Protein AF-A0A5C3L093-F1 (afdb_monomer_lite)

Organism: Coprinopsis marcescibilis (NCBI:txid230819)

Sequence (350 aa):
MNTVPSAPIAATSGSSALAQHNTIVQQRMTLGADARIPPFKFISFKPHSRVMASNPANDWRYEYGLVLAKTFYSNYVITIFTAGIQCFMAFYTVITYFESSQERRQGRGGYILVGCLIFLVYTLGACVDVTQPFDMLLQASNGLDYLRIRGTSRDWREFFSFTCLTILFILGDGLLVQFSFEYQPVPVLSNPSWSLDVASRLTDTYLFVYDWHLAKSLPAKRLSVYTTAVRVLVESALPLAIAGIIQIAVTLSSRSMVNFSGDRNAMMATIGATSLLYYALLIIIFRITMGRSLAATSKSADAGAFSRSLAFNHGPQGEDSLMSNDVEVAQARPRSEADSTTEKLPTTMT

pLDDT: mean 70.53, std 16.1, range [38.75, 96.12]

Radius of gyration: 37.09 Å; chains: 1; bounding box: 62×75×145 Å

Foldseek 3Di:
DDDDDDDDDDDDDPPPVVVVVVVV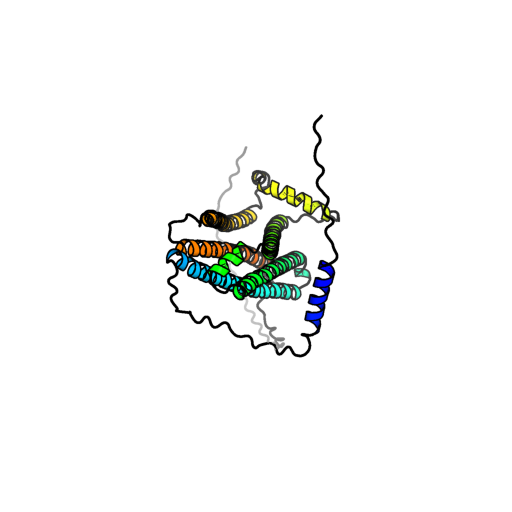VVVVVVVPPDCPPPPPPPPPPPPPPPPPVPDPVCPVQQVVLVVVLVLLLVVLVVLQVVLVVLVVVLVVVVVVLVVDDPVVNPPVVVVSVLSVVLSVLSVVLSVLSNVVSVVLVVQDPTSNSSVVCVVPDPDVSVVSSVVSVVVSVVSVVVVVVVVVPVPDPDPDDDDDPVPVVVVVVVVVVVVVVVPPVVVVVDDPPPCPVVVVVVVVLCVLVVQLVVLVVQLVVLVVVVVPVVPDPDDVVVSVVSNSVSVVSNVVSVVVSVCVVVVVVVVVVVPPDPPPPVPPDPPPPPPPPDPDDDDDDDDDDDDDDDDDDDDDDDDDDDDDDD

Secondary structure (DSSP, 8-state):
--PPPPPP-----TTSHHHHHHHHHHHHHTTSS----------------------HHHHHHHHHHHHHHHHHHHHHHHHHHHHHHHHHHHHHHHHHHHHS-HHHHTTTHHHHHHHHHHHHHHHHHHHHHHHHHHHHHHH-SSHHHHHHHHHH---HHHHHHHHHHHHHHHHHHHHHHHHHHTTS---------TTTHHHHHHHHHHHHTT-GGGGGTS-GGG-HHHHHHHHHHHHHHHHHHHHHHHHHHHHHHHTTGGG--S-HHHHHHHHHHHHHHHHHHHHHHHHHHHHHHHHHTTSSS-TTTS-S------------------------------------------

Structure (mmCIF, N/CA/C/O backbone):
data_AF-A0A5C3L093-F1
#
_entry.id   AF-A0A5C3L093-F1
#
loop_
_atom_site.group_PDB
_atom_site.id
_atom_site.type_symbol
_atom_site.label_atom_id
_atom_site.label_alt_id
_atom_site.label_comp_id
_atom_site.label_asym_id
_atom_site.label_entity_id
_atom_site.label_seq_id
_atom_site.pdbx_PDB_ins_code
_atom_site.Cartn_x
_atom_site.Cartn_y
_atom_site.Cartn_z
_atom_site.occupancy
_atom_site.B_iso_or_equiv
_atom_site.auth_seq_id
_atom_site.auth_comp_id
_atom_site.auth_asym_id
_atom_site.auth_atom_id
_atom_site.pdbx_PDB_model_num
ATOM 1 N N . MET A 1 1 ? -11.441 41.895 -57.868 1.00 45.94 1 MET A N 1
ATOM 2 C CA . MET A 1 1 ? -11.784 40.642 -58.570 1.00 45.94 1 MET A CA 1
ATOM 3 C C . MET A 1 1 ? -10.607 39.700 -58.424 1.00 45.94 1 MET A C 1
ATOM 5 O O . MET A 1 1 ? -9.605 39.943 -59.068 1.00 45.94 1 MET A O 1
ATOM 9 N N . ASN A 1 2 ? -10.696 38.711 -57.533 1.00 38.75 2 ASN A N 1
ATOM 10 C CA . ASN A 1 2 ? -9.755 37.593 -57.449 1.00 38.75 2 ASN A CA 1
ATOM 11 C C . ASN A 1 2 ? -10.568 36.359 -57.052 1.00 38.75 2 ASN A C 1
ATOM 13 O O . ASN A 1 2 ? -11.213 36.340 -56.005 1.00 38.75 2 ASN A O 1
ATOM 17 N N . THR A 1 3 ? -10.608 35.392 -57.958 1.00 53.78 3 THR A N 1
ATOM 18 C CA . THR A 1 3 ? -11.345 34.134 -57.878 1.00 53.78 3 THR A CA 1
ATOM 19 C C . THR A 1 3 ? -10.570 33.128 -57.030 1.00 53.78 3 THR A C 1
ATOM 21 O O . THR A 1 3 ? -9.417 32.813 -57.312 1.00 53.78 3 THR A O 1
ATOM 24 N N . VAL A 1 4 ? -11.212 32.630 -55.973 1.00 56.81 4 VAL A N 1
ATOM 25 C CA . VAL A 1 4 ? -10.704 31.556 -55.107 1.00 56.81 4 VAL A CA 1
ATOM 26 C C . VAL A 1 4 ? -11.058 30.206 -55.747 1.00 56.81 4 VAL A C 1
ATOM 28 O O . VAL A 1 4 ? -12.229 30.009 -56.079 1.00 56.81 4 VAL A O 1
ATOM 31 N N . PRO A 1 5 ? -10.109 29.271 -55.935 1.00 60.66 5 PRO A N 1
ATOM 32 C CA . PRO A 1 5 ? -10.412 27.962 -56.499 1.00 60.66 5 PRO A CA 1
ATOM 33 C C . PRO A 1 5 ? -11.000 27.031 -55.431 1.00 60.66 5 PRO A C 1
ATOM 35 O O . PRO A 1 5 ? -10.439 26.848 -54.351 1.00 60.66 5 PRO A O 1
ATOM 38 N N . SER A 1 6 ? -12.148 26.439 -55.750 1.00 57.09 6 SER A N 1
ATOM 39 C CA . SER A 1 6 ? -12.847 25.442 -54.941 1.00 57.09 6 SER A CA 1
ATOM 40 C C . SER A 1 6 ? -12.162 24.076 -55.072 1.00 57.09 6 SER A C 1
ATOM 42 O O . SER A 1 6 ? -12.021 23.555 -56.177 1.00 57.09 6 SER A O 1
ATOM 44 N N . ALA A 1 7 ? -11.737 23.493 -53.950 1.00 56.34 7 ALA A N 1
ATOM 45 C CA . ALA A 1 7 ? -11.178 22.143 -53.896 1.00 56.34 7 ALA A CA 1
ATOM 46 C C . ALA A 1 7 ? -12.292 21.070 -53.861 1.00 56.34 7 ALA A C 1
ATOM 48 O O . ALA A 1 7 ? -13.354 21.316 -53.283 1.00 56.34 7 ALA A O 1
ATOM 49 N N . PRO A 1 8 ? -12.071 19.880 -54.451 1.00 59.12 8 PRO A N 1
ATOM 50 C CA . PRO A 1 8 ? -13.080 18.830 -54.532 1.00 59.12 8 PRO A CA 1
ATOM 51 C C . PRO A 1 8 ? -13.217 18.062 -53.210 1.00 59.12 8 PRO A C 1
ATOM 53 O O . PRO A 1 8 ? -12.236 17.618 -52.613 1.00 59.12 8 PRO A O 1
ATOM 56 N N . ILE A 1 9 ? -14.465 17.873 -52.778 1.00 51.38 9 ILE A N 1
ATOM 57 C CA . ILE A 1 9 ? -14.845 17.051 -51.626 1.00 51.38 9 ILE A CA 1
ATOM 58 C C . ILE A 1 9 ? -14.766 15.579 -52.047 1.00 51.38 9 ILE A C 1
ATOM 60 O O . ILE A 1 9 ? -15.589 15.098 -52.825 1.00 51.38 9 ILE A O 1
ATOM 64 N N . ALA A 1 10 ? -13.760 14.865 -51.545 1.00 47.94 10 ALA A N 1
ATOM 65 C CA . ALA A 1 10 ? -13.628 13.425 -51.718 1.00 47.94 10 ALA A CA 1
ATOM 66 C C . ALA A 1 10 ? -14.589 12.694 -50.764 1.00 47.94 10 ALA A C 1
ATOM 68 O O . ALA A 1 10 ? -14.421 12.729 -49.546 1.00 47.94 10 ALA A O 1
ATOM 69 N N . ALA A 1 11 ? -15.598 12.027 -51.327 1.00 48.97 11 ALA A N 1
ATOM 70 C CA . ALA A 1 11 ? -16.475 11.114 -50.605 1.00 48.97 11 ALA A CA 1
ATOM 71 C C . ALA A 1 11 ? -15.708 9.827 -50.258 1.00 48.97 11 ALA A C 1
ATOM 73 O O . ALA A 1 11 ? -15.438 8.993 -51.122 1.00 48.97 11 ALA A O 1
ATOM 74 N N . THR A 1 12 ? -15.328 9.668 -48.992 1.00 50.31 12 THR A N 1
ATOM 75 C CA . THR A 1 12 ? -14.693 8.455 -48.475 1.00 50.31 12 THR A CA 1
ATOM 76 C C . THR A 1 12 ? -15.738 7.375 -48.191 1.00 50.31 12 THR A C 1
ATOM 78 O O . THR A 1 12 ? -16.664 7.534 -47.398 1.00 50.31 12 THR A O 1
ATOM 81 N N . SER A 1 13 ? -15.571 6.247 -48.875 1.00 48.53 13 SER A N 1
ATOM 82 C CA . SER A 1 13 ? -16.374 5.029 -48.802 1.00 48.53 13 SER A CA 1
ATOM 83 C C . SER A 1 13 ? -16.296 4.355 -47.423 1.00 48.53 13 SER A C 1
ATOM 85 O O . SER A 1 13 ? -15.295 3.722 -47.088 1.00 48.53 13 SER A O 1
ATOM 87 N N . GLY A 1 14 ? -17.375 4.421 -46.642 1.00 49.34 14 GLY A N 1
ATOM 88 C CA . GLY A 1 14 ? -17.503 3.794 -45.317 1.00 49.34 14 GLY A CA 1
ATOM 89 C C . GLY A 1 14 ? -17.853 2.296 -45.305 1.00 49.34 14 GLY A C 1
ATOM 90 O O . GLY A 1 14 ? -18.363 1.811 -44.302 1.00 49.34 14 GLY A O 1
ATOM 91 N N . SER A 1 15 ? -17.621 1.547 -46.390 1.00 50.53 15 SER A N 1
ATOM 92 C CA . SER A 1 15 ? -18.133 0.168 -46.528 1.00 50.53 15 SER A CA 1
ATOM 93 C C . SER A 1 15 ? -17.107 -0.954 -46.283 1.00 50.53 15 SER A C 1
ATOM 95 O O . SER A 1 15 ? -17.497 -2.12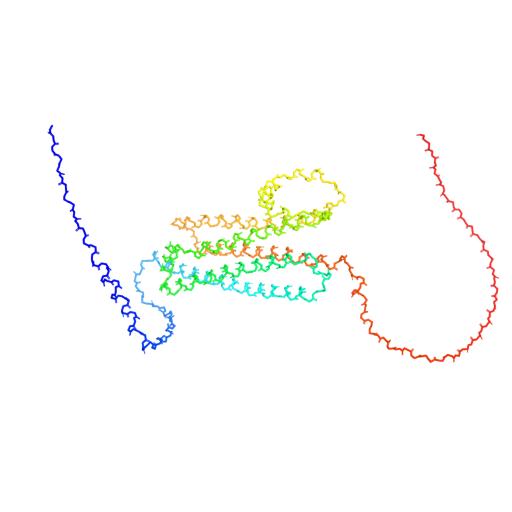0 -46.287 1.00 50.53 15 SER A O 1
ATOM 97 N N . SER A 1 16 ? -15.819 -0.661 -46.052 1.00 53.38 16 SER A N 1
ATOM 98 C CA . SER A 1 16 ? -14.791 -1.713 -45.876 1.00 53.38 16 SER A CA 1
ATOM 99 C C . SER A 1 16 ? -14.512 -2.101 -44.417 1.00 53.38 16 SER A C 1
ATOM 101 O O . SER A 1 16 ? -14.085 -3.225 -44.159 1.00 53.38 16 SER A O 1
ATOM 103 N N . ALA A 1 17 ? -14.810 -1.231 -43.446 1.00 53.44 17 ALA A N 1
ATOM 104 C CA . ALA A 1 17 ? -14.526 -1.500 -42.032 1.00 53.44 17 ALA A CA 1
ATOM 105 C C . ALA A 1 17 ? -15.454 -2.572 -41.424 1.00 53.44 17 ALA A C 1
ATOM 107 O O . ALA A 1 17 ? -15.035 -3.352 -40.570 1.00 53.44 17 ALA A O 1
ATOM 108 N N . LEU A 1 18 ? -16.701 -2.665 -41.902 1.00 53.72 18 LEU A N 1
ATOM 109 C CA . LEU A 1 18 ? -17.684 -3.623 -41.384 1.00 53.72 18 LEU A CA 1
ATOM 110 C C . LEU A 1 18 ? -17.451 -5.053 -41.906 1.00 53.72 18 LEU A C 1
ATOM 112 O O . LEU A 1 18 ? -17.702 -6.022 -41.192 1.00 53.72 18 LEU A O 1
ATOM 116 N N . ALA A 1 19 ? -16.889 -5.192 -43.112 1.00 55.25 19 ALA A N 1
ATOM 117 C CA . ALA A 1 19 ? -16.493 -6.491 -43.654 1.00 55.25 19 ALA A CA 1
ATOM 118 C C . ALA A 1 19 ? -15.269 -7.067 -42.921 1.00 55.25 19 ALA A C 1
ATOM 120 O O . ALA A 1 19 ? -15.202 -8.270 -42.687 1.00 55.25 19 ALA A O 1
ATOM 121 N N . GLN A 1 20 ? -14.332 -6.216 -42.492 1.00 55.31 20 GLN A N 1
ATOM 122 C CA . GLN A 1 20 ? -13.121 -6.664 -41.801 1.00 55.31 20 GLN A CA 1
ATOM 123 C C . GLN A 1 20 ? -13.390 -7.110 -40.352 1.00 55.31 20 GLN A C 1
ATOM 125 O O . GLN A 1 20 ? -12.703 -7.995 -39.841 1.00 55.31 20 GLN A O 1
ATOM 130 N N . HIS A 1 21 ? -14.417 -6.555 -39.698 1.00 54.09 21 HIS A N 1
ATOM 131 C CA . HIS A 1 21 ? -14.771 -6.934 -38.329 1.00 54.09 21 HIS A CA 1
ATOM 132 C C . HIS A 1 21 ? -15.457 -8.311 -38.249 1.00 54.09 21 HIS A C 1
ATOM 134 O O . HIS A 1 21 ? -15.170 -9.088 -37.338 1.00 54.09 21 HIS A O 1
ATOM 140 N N . ASN A 1 22 ? -16.277 -8.673 -39.245 1.00 55.34 22 ASN A N 1
ATOM 141 C CA . ASN A 1 22 ? -16.953 -9.977 -39.274 1.00 55.34 22 ASN A CA 1
ATOM 142 C C . ASN A 1 22 ? -15.999 -11.156 -39.533 1.00 55.34 22 ASN A C 1
ATOM 144 O O . ASN A 1 22 ? -16.217 -12.245 -38.999 1.00 55.34 22 ASN A O 1
ATOM 148 N N . THR A 1 23 ? -14.898 -10.947 -40.260 1.00 60.41 23 THR A N 1
ATOM 149 C CA . THR A 1 23 ? -13.893 -12.000 -40.487 1.00 60.41 23 THR A CA 1
ATOM 150 C C . THR A 1 23 ? -13.142 -12.360 -39.201 1.00 60.41 23 THR A C 1
ATOM 152 O O . THR A 1 23 ? -12.873 -13.534 -38.952 1.00 60.41 23 THR A O 1
ATOM 155 N N . ILE A 1 24 ? -12.869 -11.379 -38.331 1.00 57.06 24 ILE A N 1
ATOM 156 C CA . ILE A 1 24 ? -12.158 -11.597 -37.057 1.00 57.06 24 ILE A CA 1
ATOM 157 C C . ILE A 1 24 ? -13.036 -12.363 -36.052 1.00 57.06 24 ILE A C 1
ATOM 159 O O . ILE A 1 24 ? -12.530 -13.187 -35.288 1.00 57.06 24 ILE A O 1
ATOM 163 N N . VAL A 1 25 ? -14.356 -12.152 -36.077 1.00 59.25 25 VAL A N 1
ATOM 164 C CA . VAL A 1 25 ? -15.293 -12.872 -35.199 1.00 59.25 25 VAL A CA 1
ATOM 165 C C . VAL A 1 25 ? -15.481 -14.326 -35.649 1.00 59.25 25 VAL A C 1
ATOM 167 O O . VAL A 1 25 ? -15.483 -15.218 -34.800 1.00 59.25 25 VAL A O 1
ATOM 170 N N . GLN A 1 26 ? -15.536 -14.605 -36.958 1.00 57.12 26 GLN A N 1
ATOM 171 C CA . GLN A 1 26 ? -15.607 -15.992 -37.441 1.00 57.12 26 GLN A CA 1
ATOM 172 C C . GLN A 1 26 ? -14.317 -16.787 -37.203 1.00 57.12 26 GLN A C 1
ATOM 174 O O . GLN A 1 26 ? -14.392 -17.964 -36.852 1.00 57.12 26 GLN A O 1
ATOM 179 N N . GLN A 1 27 ? -13.143 -16.154 -37.293 1.00 54.91 27 GLN A N 1
ATOM 180 C CA . GLN A 1 27 ? -11.871 -16.826 -37.003 1.00 54.91 27 GLN A CA 1
ATOM 181 C C . GLN A 1 27 ? -11.731 -17.229 -35.524 1.00 54.91 27 GLN A C 1
ATOM 183 O O . GLN A 1 27 ? -10.996 -18.160 -35.205 1.00 54.91 27 GLN A O 1
ATOM 188 N N . ARG A 1 28 ? -12.462 -16.569 -34.612 1.00 54.47 28 ARG A N 1
ATOM 189 C CA . ARG A 1 28 ? -12.472 -16.907 -33.180 1.00 54.47 28 ARG A CA 1
ATOM 190 C C . ARG A 1 28 ? -13.383 -18.085 -32.827 1.00 54.47 28 ARG A C 1
ATOM 192 O O . ARG A 1 28 ? -13.144 -18.717 -31.804 1.00 54.47 28 ARG A O 1
ATOM 199 N N . MET A 1 29 ? -14.393 -18.399 -33.643 1.00 54.09 29 MET A N 1
ATOM 200 C CA . MET A 1 29 ? -15.344 -19.485 -33.351 1.00 54.09 29 MET A CA 1
ATOM 201 C C . MET A 1 29 ? -14.883 -20.857 -33.862 1.00 54.09 29 MET A C 1
ATOM 203 O O . MET A 1 29 ? -15.269 -21.875 -33.295 1.00 54.09 29 MET A O 1
ATOM 207 N N . THR A 1 30 ? -14.011 -20.917 -34.870 1.00 53.81 30 THR A N 1
ATOM 208 C CA . THR A 1 30 ? -13.475 -22.187 -35.399 1.00 53.81 30 THR A CA 1
ATOM 209 C C . THR A 1 30 ? -12.251 -22.721 -34.643 1.00 53.81 30 THR A C 1
ATOM 211 O O . THR A 1 30 ? -11.861 -23.865 -34.847 1.00 53.81 30 THR A O 1
ATOM 214 N N . LEU A 1 31 ? -11.684 -21.950 -33.708 1.00 52.94 31 LEU A N 1
ATOM 215 C CA . LEU A 1 31 ? -10.559 -22.358 -32.847 1.00 52.94 31 LEU A CA 1
ATOM 216 C C . LEU A 1 31 ? -10.987 -23.090 -31.552 1.00 52.94 31 LEU A C 1
ATOM 218 O O . LEU A 1 31 ? -10.150 -23.360 -30.693 1.00 52.94 31 LEU A O 1
ATOM 222 N N . GLY A 1 32 ? -12.276 -23.415 -31.397 1.00 50.66 32 GLY A N 1
ATOM 223 C CA . GLY A 1 32 ? -12.852 -23.930 -30.147 1.00 50.66 32 GLY A CA 1
ATOM 224 C C . GLY A 1 32 ? -12.841 -25.450 -29.935 1.00 50.66 32 GLY A C 1
ATOM 225 O O . GLY A 1 32 ? -13.240 -25.883 -28.860 1.00 50.66 32 GLY A O 1
ATOM 226 N N . ALA A 1 33 ? -12.417 -26.269 -30.905 1.00 53.53 33 ALA A N 1
ATOM 227 C CA . ALA A 1 33 ? -12.598 -27.728 -30.814 1.00 53.53 33 ALA A CA 1
ATOM 228 C C . ALA A 1 33 ? -11.316 -28.550 -30.585 1.00 53.53 33 ALA A C 1
ATOM 230 O O . ALA A 1 33 ? -11.422 -29.724 -30.249 1.00 53.53 33 ALA A O 1
ATOM 231 N N . ASP A 1 34 ? -10.120 -27.962 -30.715 1.00 54.78 34 ASP A N 1
ATOM 232 C CA . ASP A 1 34 ? -8.856 -28.724 -30.661 1.00 54.78 34 ASP A CA 1
ATOM 233 C C . ASP A 1 34 ? -7.730 -27.985 -29.909 1.00 54.78 34 ASP A C 1
ATOM 235 O O . ASP A 1 34 ? -6.535 -28.143 -30.169 1.00 54.78 34 ASP A O 1
ATOM 239 N N . ALA A 1 35 ? -8.107 -27.137 -28.948 1.00 52.31 35 ALA A N 1
ATOM 240 C CA . ALA A 1 35 ? -7.162 -26.408 -28.112 1.00 52.31 35 ALA A CA 1
ATOM 241 C C . ALA A 1 35 ? -6.574 -27.330 -27.030 1.00 52.31 35 ALA A C 1
ATOM 243 O O . ALA A 1 35 ? -6.881 -27.216 -25.842 1.00 52.31 35 ALA A O 1
ATOM 244 N N . ARG A 1 36 ? -5.669 -28.234 -27.431 1.00 56.53 36 ARG A N 1
ATOM 245 C CA . ARG A 1 36 ? -4.634 -28.719 -26.512 1.00 56.53 36 ARG A CA 1
ATOM 246 C C . ARG A 1 36 ? -3.881 -27.486 -26.040 1.00 56.53 36 ARG A C 1
ATOM 248 O O . ARG A 1 36 ? -3.128 -26.898 -26.812 1.00 56.53 36 ARG A O 1
ATOM 255 N N . ILE A 1 37 ? -4.133 -27.080 -24.798 1.00 58.22 37 ILE A N 1
ATOM 256 C CA . ILE A 1 37 ? -3.404 -26.009 -24.122 1.00 58.22 37 ILE A CA 1
ATOM 257 C C . ILE A 1 37 ? -1.915 -26.310 -24.340 1.00 58.22 37 ILE A C 1
ATOM 259 O O . ILE A 1 37 ? -1.450 -27.354 -23.866 1.00 58.22 37 ILE A O 1
ATOM 263 N N . PRO A 1 38 ? -1.175 -25.496 -25.119 1.00 58.91 38 PRO A N 1
ATOM 264 C CA . PRO A 1 38 ? 0.236 -25.756 -25.324 1.00 58.91 38 PRO A CA 1
ATOM 265 C C . PRO A 1 38 ? 0.890 -25.763 -23.939 1.00 58.91 38 PRO A C 1
ATOM 267 O O . PRO A 1 38 ? 0.582 -24.885 -23.126 1.00 58.91 38 PRO A O 1
ATOM 270 N N . PRO A 1 39 ? 1.731 -26.764 -23.626 1.00 62.81 39 PRO A N 1
ATOM 271 C CA . PRO A 1 39 ? 2.344 -26.862 -22.312 1.00 62.81 39 PRO A CA 1
ATOM 272 C C . PRO A 1 39 ? 3.030 -25.536 -22.001 1.00 62.81 39 PRO A C 1
ATOM 274 O O . PRO A 1 39 ? 3.758 -25.011 -22.848 1.00 62.81 39 PRO A O 1
ATOM 277 N N . PHE A 1 40 ? 2.754 -24.996 -20.810 1.00 48.03 40 PHE A N 1
ATOM 278 C CA . PHE A 1 40 ? 3.368 -23.781 -20.282 1.00 48.03 40 PHE A CA 1
ATOM 279 C C . PHE A 1 40 ? 4.887 -23.935 -20.397 1.00 48.03 40 PHE A C 1
ATOM 281 O O . PHE A 1 40 ? 5.537 -24.608 -19.595 1.00 48.03 40 PHE A O 1
ATOM 288 N N . LYS A 1 41 ? 5.458 -23.384 -21.468 1.00 57.66 41 LYS A N 1
ATOM 289 C CA . LYS A 1 41 ? 6.884 -23.475 -21.740 1.00 57.66 41 LYS A CA 1
ATOM 290 C C . LYS A 1 41 ? 7.518 -22.456 -20.809 1.00 57.66 41 LYS A C 1
ATOM 292 O O . LYS A 1 41 ? 7.527 -21.269 -21.122 1.00 57.66 41 LYS A O 1
ATOM 297 N N . PHE A 1 42 ? 7.965 -22.910 -19.636 1.00 52.34 42 PHE A N 1
ATOM 298 C CA . PHE A 1 42 ? 8.755 -22.083 -18.730 1.00 52.34 42 PHE A CA 1
ATOM 299 C C . PHE A 1 42 ? 9.860 -21.433 -19.559 1.00 52.34 42 PHE A C 1
ATOM 301 O O . PHE A 1 42 ? 10.674 -22.130 -20.173 1.00 52.34 42 PHE A O 1
ATOM 308 N N . ILE A 1 43 ? 9.829 -20.102 -19.636 1.00 54.97 43 ILE A N 1
ATOM 309 C CA . ILE A 1 43 ? 10.836 -19.314 -20.332 1.00 54.97 43 ILE A CA 1
ATOM 310 C C . ILE A 1 43 ? 12.120 -19.505 -19.531 1.00 54.97 43 ILE A C 1
ATOM 312 O O . ILE A 1 43 ? 12.384 -18.823 -18.544 1.00 54.97 43 ILE A O 1
ATOM 316 N N . SER A 1 44 ? 12.891 -20.521 -19.910 1.00 56.06 44 SER A N 1
ATOM 317 C CA . SER A 1 44 ? 14.242 -20.700 -19.420 1.00 56.06 44 SER A CA 1
ATOM 318 C C . SER A 1 44 ? 15.025 -19.503 -19.939 1.00 56.06 44 SER A C 1
ATOM 320 O O . SER A 1 44 ? 15.298 -19.410 -21.138 1.00 56.06 44 SER A O 1
ATOM 322 N N . PHE A 1 45 ? 15.336 -18.566 -19.041 1.00 53.91 45 PHE A N 1
ATOM 323 C CA . PHE A 1 45 ? 16.302 -17.500 -19.278 1.00 53.91 45 PHE A CA 1
ATOM 324 C C . PHE A 1 45 ? 17.669 -18.154 -19.471 1.00 53.91 45 PHE A C 1
ATOM 326 O O . PHE A 1 45 ? 18.497 -18.208 -18.567 1.00 53.91 45 PHE A O 1
ATOM 333 N N . LYS A 1 46 ? 17.890 -18.727 -20.654 1.00 55.66 46 LYS A N 1
ATOM 334 C CA . LYS A 1 46 ? 19.206 -19.169 -21.077 1.00 55.66 46 LYS A CA 1
ATOM 335 C C . LYS A 1 46 ? 19.946 -17.881 -21.423 1.00 55.66 46 LYS A C 1
ATOM 337 O O . LYS A 1 46 ? 19.548 -17.243 -22.400 1.00 55.66 46 LYS A O 1
ATOM 342 N N . PRO A 1 47 ? 20.952 -17.453 -20.640 1.00 52.69 47 PRO A N 1
ATOM 343 C CA . PRO A 1 47 ? 21.713 -16.261 -20.972 1.00 52.69 47 PRO A CA 1
ATOM 344 C C . PRO A 1 47 ? 22.315 -16.501 -22.353 1.00 52.69 47 PRO A C 1
ATOM 346 O O . PRO A 1 47 ? 23.163 -17.375 -22.538 1.00 52.69 47 PRO A O 1
ATOM 349 N N . HIS A 1 48 ? 21.784 -15.807 -23.358 1.00 52.28 48 HIS A N 1
ATOM 350 C CA . HIS A 1 48 ? 22.310 -15.848 -24.709 1.00 52.28 48 HIS A CA 1
ATOM 351 C C . HIS A 1 48 ? 23.617 -15.061 -24.676 1.00 52.28 48 HIS A C 1
ATOM 353 O O . HIS A 1 48 ? 23.669 -13.882 -24.995 1.00 52.28 48 HIS A O 1
ATOM 359 N N . SER A 1 49 ? 24.692 -15.737 -24.273 1.00 57.22 49 SER A N 1
ATOM 360 C CA . SER A 1 49 ? 26.074 -15.250 -24.265 1.00 57.22 49 SER A CA 1
ATOM 361 C C . SER A 1 49 ? 26.645 -15.054 -25.673 1.00 57.22 49 SER A C 1
ATOM 363 O O . SER A 1 49 ? 27.858 -14.989 -25.865 1.00 57.22 49 SER A O 1
ATOM 365 N N . ARG A 1 50 ? 25.782 -14.934 -26.689 1.00 58.28 50 ARG A N 1
ATOM 366 C CA . ARG A 1 50 ? 26.188 -14.488 -28.012 1.00 58.28 50 ARG A CA 1
ATOM 367 C C . ARG A 1 50 ? 26.310 -12.977 -27.931 1.00 58.28 50 ARG A C 1
ATOM 369 O O . ARG A 1 50 ? 25.350 -12.255 -28.176 1.00 58.28 50 ARG A O 1
ATOM 376 N N . VAL A 1 51 ? 27.501 -12.561 -27.512 1.00 52.22 51 VAL A N 1
ATOM 377 C CA . VAL A 1 51 ? 28.025 -11.198 -27.515 1.00 52.22 51 VAL A CA 1
ATOM 378 C C . VAL A 1 51 ? 27.827 -10.619 -28.917 1.00 52.22 51 VAL A C 1
ATOM 380 O O . VAL A 1 51 ? 28.692 -10.691 -29.784 1.00 52.22 51 VAL A O 1
ATOM 383 N N . MET A 1 52 ? 26.633 -10.091 -29.178 1.00 54.28 52 MET A N 1
ATOM 384 C CA . MET A 1 52 ? 26.489 -9.001 -30.123 1.00 54.28 52 MET A CA 1
ATOM 385 C C . MET A 1 52 ? 27.337 -7.886 -29.529 1.00 54.28 52 MET A C 1
ATOM 387 O O . MET A 1 52 ? 27.223 -7.623 -28.335 1.00 54.28 52 MET A O 1
ATOM 391 N N . ALA A 1 53 ? 28.218 -7.287 -30.325 1.00 59.88 53 ALA A N 1
ATOM 392 C CA . ALA A 1 53 ? 28.983 -6.106 -29.948 1.00 59.88 53 ALA A CA 1
ATOM 393 C C . ALA A 1 53 ? 28.010 -4.933 -29.720 1.00 59.88 53 ALA A C 1
ATOM 395 O O . ALA A 1 53 ? 27.873 -4.028 -30.539 1.00 59.88 53 ALA A O 1
ATOM 396 N N . SER A 1 54 ? 27.233 -5.010 -28.644 1.00 63.12 54 SER A N 1
ATOM 397 C CA . SER A 1 54 ? 26.301 -3.995 -28.216 1.00 63.12 54 SER A CA 1
ATOM 398 C C . SER A 1 54 ? 27.120 -2.863 -27.640 1.00 63.12 54 SER A C 1
ATOM 400 O O . SER A 1 54 ? 27.997 -3.077 -26.805 1.00 63.12 54 SER A O 1
ATOM 402 N N . ASN A 1 55 ? 26.830 -1.656 -28.114 1.00 78.00 55 ASN A N 1
ATOM 403 C CA . ASN A 1 55 ? 27.411 -0.426 -27.610 1.00 78.00 55 ASN A CA 1
ATOM 404 C C . ASN A 1 55 ? 27.437 -0.461 -26.062 1.00 78.00 55 ASN A C 1
ATOM 406 O O . ASN A 1 55 ? 26.358 -0.581 -25.470 1.00 78.00 55 ASN A O 1
ATOM 410 N N . PRO A 1 56 ? 28.612 -0.366 -25.405 1.00 76.44 56 PRO A N 1
ATOM 411 C CA . PRO A 1 56 ? 28.731 -0.467 -23.945 1.00 76.44 56 PRO A CA 1
ATOM 412 C C . PRO A 1 56 ? 27.856 0.563 -23.215 1.00 76.44 56 PRO A C 1
ATOM 414 O O . PRO A 1 56 ? 27.429 0.346 -22.084 1.00 76.44 56 PRO A O 1
ATOM 417 N N . ALA A 1 57 ? 27.486 1.653 -23.894 1.00 76.62 57 ALA A N 1
ATOM 418 C CA . ALA A 1 57 ? 26.547 2.643 -23.386 1.00 76.62 57 ALA A CA 1
ATOM 419 C C . ALA A 1 57 ? 25.105 2.127 -23.179 1.00 76.62 57 ALA A C 1
ATOM 421 O O . ALA A 1 57 ? 24.324 2.822 -22.534 1.00 76.62 57 ALA A O 1
ATOM 422 N N . ASN A 1 58 ? 24.722 0.960 -23.709 1.00 78.19 58 ASN A N 1
ATOM 423 C CA . ASN A 1 58 ? 23.375 0.393 -23.555 1.00 78.19 58 ASN A CA 1
ATOM 424 C C . ASN A 1 58 ? 23.310 -0.793 -22.585 1.00 78.19 58 ASN A C 1
ATOM 426 O O . ASN A 1 58 ? 22.211 -1.133 -22.151 1.00 78.19 58 ASN A O 1
ATOM 430 N N . ASP A 1 59 ? 24.445 -1.394 -22.229 1.00 82.00 59 ASP A N 1
ATOM 431 C CA . ASP A 1 59 ? 24.493 -2.628 -21.435 1.00 82.00 59 ASP A CA 1
ATOM 432 C C . ASP A 1 59 ? 23.879 -2.432 -20.035 1.00 82.00 59 ASP A C 1
ATOM 434 O O . ASP A 1 59 ? 22.971 -3.152 -19.616 1.00 82.00 59 ASP A O 1
ATOM 438 N N . TRP A 1 60 ? 24.218 -1.313 -19.383 1.00 83.00 60 TRP A N 1
ATOM 439 C CA . TRP A 1 60 ? 23.680 -0.954 -18.065 1.00 83.00 60 TRP A CA 1
ATOM 440 C C . TRP A 1 60 ? 22.150 -0.812 -18.033 1.00 83.00 60 TRP A C 1
ATOM 442 O O . TRP A 1 60 ? 21.545 -0.990 -16.978 1.00 83.00 60 TRP A O 1
ATOM 452 N N . ARG A 1 61 ? 21.492 -0.482 -19.157 1.00 84.44 61 ARG A N 1
ATOM 453 C CA . ARG A 1 61 ? 20.025 -0.328 -19.196 1.00 84.44 61 ARG A CA 1
ATOM 454 C C . ARG A 1 61 ? 19.317 -1.668 -19.045 1.00 84.44 61 ARG A C 1
ATOM 456 O O . ARG A 1 61 ? 18.255 -1.723 -18.424 1.00 84.44 61 ARG A O 1
ATOM 463 N N . TYR A 1 62 ? 19.899 -2.731 -19.599 1.00 87.44 62 TYR A N 1
ATOM 464 C CA . TYR A 1 62 ? 19.344 -4.076 -19.502 1.00 87.44 62 TYR A CA 1
ATOM 465 C C . TYR A 1 62 ? 19.425 -4.595 -18.071 1.00 87.44 62 TYR A C 1
ATOM 467 O O . TYR A 1 62 ? 18.411 -5.031 -17.522 1.00 87.44 62 TYR A O 1
ATOM 475 N N . GLU A 1 63 ? 20.600 -4.482 -17.447 1.00 85.25 63 GLU A N 1
ATOM 476 C CA . GLU A 1 63 ? 20.788 -4.873 -16.049 1.00 85.25 63 GLU A CA 1
ATOM 477 C C . GLU A 1 63 ? 19.898 -4.049 -15.115 1.00 85.25 63 GLU A C 1
ATOM 479 O O . GLU A 1 63 ? 19.205 -4.608 -14.264 1.00 85.25 63 GLU A O 1
ATOM 484 N N . TYR A 1 64 ? 19.833 -2.732 -15.334 1.00 83.12 64 TYR A N 1
ATOM 485 C CA . TYR A 1 64 ? 19.000 -1.824 -14.550 1.00 83.12 64 TYR A CA 1
ATOM 486 C C . TYR A 1 64 ? 17.516 -2.204 -14.599 1.00 83.12 64 TYR A C 1
ATOM 488 O O . TYR A 1 64 ? 16.872 -2.320 -13.556 1.00 83.12 64 TYR A O 1
ATOM 496 N N . GLY A 1 65 ? 16.966 -2.441 -15.795 1.00 88.06 65 GLY A N 1
ATOM 497 C CA . GLY A 1 65 ? 15.567 -2.842 -15.945 1.00 88.06 65 GLY A CA 1
ATOM 498 C C . GLY A 1 65 ? 15.255 -4.169 -15.254 1.00 88.06 65 GLY A C 1
ATOM 499 O O . GLY A 1 65 ? 14.196 -4.315 -14.645 1.00 88.06 65 GLY A O 1
ATOM 500 N N . LEU A 1 66 ? 16.203 -5.111 -15.273 1.00 88.12 66 LEU A N 1
ATOM 501 C CA . LEU A 1 66 ? 16.054 -6.403 -14.609 1.00 88.12 66 LEU A CA 1
ATOM 502 C C . LEU A 1 66 ? 16.108 -6.289 -13.078 1.00 88.12 66 LEU A C 1
ATOM 504 O O . LEU A 1 66 ? 15.281 -6.891 -12.393 1.00 88.12 66 LEU A O 1
ATOM 508 N N . VAL A 1 67 ? 17.059 -5.523 -12.531 1.00 85.12 67 VAL A N 1
ATOM 509 C CA . VAL A 1 67 ?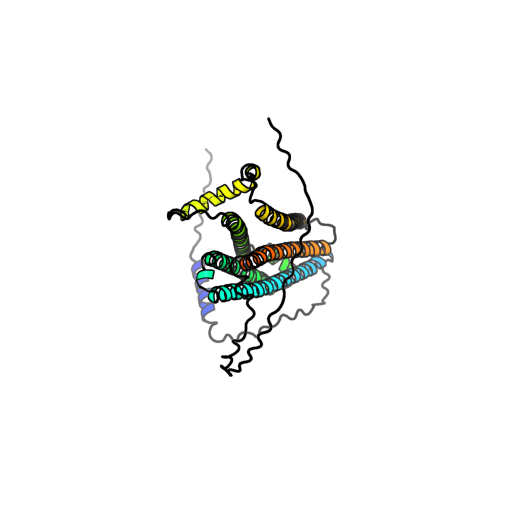 17.134 -5.243 -11.085 1.00 85.12 67 VAL A CA 1
ATOM 510 C C . VAL A 1 67 ? 15.851 -4.562 -10.626 1.00 85.12 67 VAL A C 1
ATOM 512 O O . VAL A 1 67 ? 15.270 -4.953 -9.617 1.00 85.12 67 VAL A O 1
ATOM 515 N N . LEU A 1 68 ? 15.361 -3.602 -11.410 1.00 86.44 68 LEU A N 1
ATOM 516 C CA . LEU A 1 68 ? 14.115 -2.914 -11.122 1.00 86.44 68 LEU A CA 1
ATOM 517 C C . LEU A 1 68 ? 12.931 -3.879 -11.061 1.00 86.44 68 LEU A C 1
ATOM 519 O O . LEU A 1 68 ? 12.184 -3.865 -10.086 1.00 86.44 68 LEU A O 1
ATOM 523 N N . ALA A 1 69 ? 12.780 -4.739 -12.068 1.00 89.00 69 ALA A N 1
ATOM 524 C CA . ALA A 1 69 ? 11.715 -5.734 -12.108 1.00 89.00 69 ALA A CA 1
ATOM 525 C C . ALA A 1 69 ? 11.744 -6.661 -10.880 1.00 89.00 69 ALA A C 1
ATOM 527 O O . ALA A 1 69 ? 10.711 -6.881 -10.248 1.00 89.00 69 ALA A O 1
ATOM 528 N N . LYS A 1 70 ? 12.935 -7.130 -10.479 1.00 87.19 70 LYS A N 1
ATOM 529 C CA . LYS A 1 70 ? 13.121 -7.954 -9.273 1.00 87.19 70 LYS A CA 1
ATOM 530 C C . LYS A 1 70 ? 12.718 -7.216 -7.997 1.00 87.19 70 LYS A C 1
ATOM 532 O O . LYS A 1 70 ? 12.013 -7.785 -7.172 1.00 87.19 70 LYS A O 1
ATOM 537 N N . THR A 1 71 ? 13.135 -5.960 -7.837 1.00 83.12 71 THR A N 1
ATOM 538 C CA . THR A 1 71 ? 12.794 -5.153 -6.655 1.00 83.12 71 THR A CA 1
ATOM 539 C C . THR A 1 71 ? 11.288 -4.950 -6.532 1.00 83.12 71 THR A C 1
ATOM 541 O O . THR A 1 71 ? 10.736 -5.141 -5.450 1.00 83.12 71 THR A O 1
ATOM 544 N N . PHE A 1 72 ? 10.612 -4.609 -7.633 1.00 86.62 72 PHE A N 1
ATOM 545 C CA . PHE A 1 72 ? 9.157 -4.446 -7.633 1.00 86.62 72 PHE A CA 1
ATOM 546 C C . PHE A 1 72 ? 8.453 -5.754 -7.293 1.00 86.62 72 PHE A C 1
ATOM 548 O O . PHE A 1 72 ? 7.634 -5.776 -6.379 1.00 86.62 72 PHE A O 1
ATOM 555 N N . TYR A 1 73 ? 8.832 -6.851 -7.949 1.00 88.38 73 TYR A N 1
ATOM 556 C CA . TYR A 1 73 ? 8.279 -8.169 -7.656 1.00 88.38 73 TYR A CA 1
ATOM 557 C C . TYR A 1 73 ? 8.420 -8.541 -6.171 1.00 88.38 73 TYR A C 1
ATOM 559 O O . TYR A 1 73 ? 7.433 -8.899 -5.531 1.00 88.38 73 TYR A O 1
ATOM 567 N N . SER A 1 74 ? 9.616 -8.382 -5.595 1.00 85.44 74 SER A N 1
ATOM 568 C CA . SER A 1 74 ? 9.856 -8.647 -4.171 1.00 85.44 74 SER A CA 1
ATOM 569 C C . SER A 1 74 ? 8.989 -7.781 -3.256 1.00 85.44 74 SER A C 1
ATOM 571 O O . SER A 1 74 ? 8.458 -8.287 -2.270 1.00 85.44 74 SER A O 1
ATOM 573 N N . ASN A 1 75 ? 8.807 -6.498 -3.584 1.00 82.62 75 ASN A N 1
ATOM 574 C CA . ASN A 1 75 ? 7.941 -5.609 -2.813 1.00 82.62 75 ASN A CA 1
ATOM 575 C C . ASN A 1 75 ? 6.490 -6.118 -2.801 1.00 82.62 75 ASN A C 1
ATOM 577 O O . ASN A 1 75 ? 5.897 -6.250 -1.736 1.00 82.62 75 ASN A O 1
ATOM 581 N N . TYR A 1 76 ? 5.951 -6.517 -3.956 1.00 87.88 76 TYR A N 1
ATOM 582 C CA . TYR A 1 76 ? 4.590 -7.056 -4.033 1.00 87.88 76 TYR A CA 1
ATOM 583 C C . TYR A 1 76 ? 4.425 -8.386 -3.289 1.00 87.88 76 TYR A C 1
ATOM 585 O O . TYR A 1 76 ? 3.394 -8.602 -2.653 1.00 87.88 76 TYR A O 1
ATOM 593 N N . VAL A 1 77 ? 5.437 -9.262 -3.300 1.00 87.62 77 VAL A N 1
ATOM 594 C CA . VAL A 1 77 ? 5.427 -10.492 -2.486 1.00 87.62 77 VAL A CA 1
ATOM 595 C C . VAL A 1 77 ? 5.309 -10.155 -0.997 1.00 87.62 77 VAL A C 1
ATOM 597 O O . VAL A 1 77 ? 4.503 -10.764 -0.290 1.00 87.62 77 VAL A O 1
ATOM 600 N N . ILE A 1 78 ? 6.061 -9.155 -0.526 1.00 84.75 78 ILE A N 1
ATOM 601 C CA . ILE A 1 78 ? 5.957 -8.668 0.855 1.00 84.75 78 ILE A CA 1
ATOM 602 C C . ILE A 1 78 ? 4.553 -8.106 1.109 1.00 84.75 78 ILE A C 1
ATOM 604 O O . ILE A 1 78 ? 3.941 -8.453 2.119 1.00 84.75 78 ILE A O 1
ATOM 608 N N . THR A 1 79 ? 3.997 -7.301 0.201 1.00 85.19 79 THR A N 1
ATOM 609 C CA . THR A 1 79 ? 2.642 -6.743 0.339 1.00 85.19 79 THR A CA 1
ATOM 610 C C . THR A 1 79 ? 1.578 -7.834 0.471 1.00 85.19 79 THR A C 1
ATOM 612 O O . THR A 1 79 ? 0.763 -7.765 1.390 1.00 85.19 79 THR A O 1
ATOM 615 N N . ILE A 1 80 ? 1.613 -8.880 -0.364 1.00 89.25 80 ILE A N 1
ATOM 616 C CA . ILE A 1 80 ? 0.686 -10.025 -0.270 1.00 89.25 80 ILE A CA 1
ATOM 617 C C . ILE A 1 80 ? 0.806 -10.713 1.085 1.00 89.25 80 ILE A C 1
ATOM 619 O O . ILE A 1 80 ? -0.199 -10.985 1.741 1.00 89.25 80 ILE A O 1
ATOM 623 N N . PHE A 1 81 ? 2.036 -10.990 1.518 1.00 87.94 81 PHE A N 1
ATOM 624 C CA . PHE A 1 81 ? 2.278 -11.625 2.807 1.00 87.94 81 PHE A CA 1
ATOM 625 C C . PHE A 1 81 ? 1.725 -10.773 3.960 1.00 87.94 81 PHE A C 1
ATOM 627 O O . PHE A 1 81 ? 1.054 -11.281 4.861 1.00 87.94 81 PHE A O 1
ATOM 634 N N . THR A 1 82 ? 1.930 -9.458 3.887 1.00 85.00 82 THR A N 1
ATOM 635 C CA . THR A 1 82 ? 1.417 -8.498 4.870 1.00 85.00 82 THR A CA 1
ATOM 636 C C . THR A 1 82 ? -0.114 -8.476 4.882 1.00 85.00 82 THR A C 1
ATOM 638 O O . THR A 1 82 ? -0.712 -8.515 5.959 1.00 85.00 82 THR A O 1
ATOM 641 N N . ALA A 1 83 ? -0.755 -8.498 3.710 1.00 89.19 83 ALA A N 1
ATOM 642 C CA . ALA A 1 83 ? -2.207 -8.606 3.574 1.00 89.19 83 ALA A CA 1
ATOM 643 C C . ALA A 1 83 ? -2.749 -9.916 4.163 1.00 89.19 83 ALA A C 1
ATOM 645 O O . ALA A 1 83 ? -3.760 -9.897 4.862 1.00 89.19 83 ALA A O 1
ATOM 646 N N . GLY A 1 84 ? -2.043 -11.036 3.980 1.00 90.88 84 GLY A N 1
ATOM 647 C CA . GLY A 1 84 ? -2.384 -12.316 4.607 1.00 90.88 84 GLY A CA 1
ATOM 648 C C . GLY A 1 84 ? -2.362 -12.257 6.139 1.00 90.88 84 GLY A C 1
ATOM 649 O O . GLY A 1 84 ? -3.306 -12.703 6.791 1.00 90.88 84 GLY A O 1
ATOM 650 N N . ILE A 1 85 ? -1.334 -11.640 6.731 1.00 86.50 85 ILE A N 1
ATOM 651 C CA . ILE A 1 85 ? -1.273 -11.434 8.190 1.00 86.50 85 ILE A CA 1
ATOM 652 C C . ILE A 1 85 ? -2.418 -10.530 8.659 1.00 86.50 85 ILE A C 1
ATOM 654 O O . ILE A 1 85 ? -3.062 -10.819 9.668 1.00 86.50 85 ILE A O 1
ATOM 658 N N . GLN A 1 86 ? -2.680 -9.432 7.948 1.00 87.06 86 GLN A N 1
ATOM 659 C CA . GLN A 1 86 ? -3.774 -8.521 8.293 1.00 87.06 86 GLN A CA 1
ATOM 660 C C . GLN A 1 86 ? -5.143 -9.202 8.198 1.00 87.06 86 GLN A C 1
ATOM 662 O O . GLN A 1 86 ? -5.982 -8.984 9.066 1.00 87.06 86 GLN A O 1
ATOM 667 N N . CYS A 1 87 ? -5.335 -10.079 7.213 1.00 92.38 87 CYS A N 1
ATOM 668 C CA . CYS A 1 87 ? -6.531 -10.898 7.052 1.00 92.38 87 CYS A CA 1
ATOM 669 C C . CYS A 1 87 ? -6.787 -11.768 8.284 1.00 92.38 87 CYS A C 1
ATOM 671 O O . CYS A 1 87 ? -7.870 -11.728 8.869 1.00 92.38 87 CYS A O 1
ATOM 673 N N . PHE A 1 88 ? -5.757 -12.477 8.751 1.00 91.19 88 PHE A N 1
ATOM 674 C CA . PHE A 1 88 ? -5.850 -13.281 9.967 1.00 91.19 88 PHE A CA 1
ATOM 675 C C . PHE A 1 88 ? -6.204 -12.430 11.198 1.00 91.19 88 PHE A C 1
ATOM 677 O O . PHE A 1 88 ? -7.088 -12.790 11.973 1.00 91.19 88 PHE A O 1
ATOM 684 N N . MET A 1 89 ? -5.563 -11.268 11.354 1.00 87.62 89 MET A N 1
ATOM 685 C CA . MET A 1 89 ? -5.837 -10.342 12.461 1.00 87.62 89 MET A CA 1
ATOM 686 C C . MET A 1 89 ? -7.268 -9.779 12.418 1.00 87.62 89 MET A C 1
ATOM 688 O O . MET A 1 89 ? -7.911 -9.645 13.464 1.00 87.62 89 MET A O 1
ATOM 692 N N . ALA A 1 90 ? -7.778 -9.462 11.225 1.00 90.19 90 ALA A N 1
ATOM 693 C CA . ALA A 1 90 ? -9.138 -8.970 11.034 1.00 90.19 90 ALA A CA 1
ATOM 694 C C . ALA A 1 90 ? -10.163 -10.042 11.426 1.00 90.19 90 ALA A C 1
ATOM 696 O O . ALA A 1 90 ? -11.042 -9.777 12.247 1.00 90.19 90 ALA A O 1
ATOM 697 N N . PHE A 1 91 ? -9.998 -11.275 10.936 1.00 92.88 91 PHE A N 1
ATOM 698 C CA . PHE A 1 91 ? -10.867 -12.391 11.314 1.00 92.88 91 PHE A CA 1
ATOM 699 C C . PHE A 1 91 ? -10.817 -12.694 12.806 1.00 92.88 91 PHE A C 1
ATOM 701 O O . PHE A 1 91 ? -11.867 -12.840 13.426 1.00 92.88 91 PHE A O 1
ATOM 708 N N . TYR A 1 92 ? -9.626 -12.719 13.403 1.00 91.75 92 TYR A N 1
ATOM 709 C CA . TYR A 1 92 ? -9.476 -12.908 14.844 1.00 91.75 92 TYR A CA 1
ATOM 710 C C . TYR A 1 92 ? -10.258 -11.856 15.647 1.00 91.75 92 TYR A C 1
ATOM 712 O O . TYR A 1 92 ? -10.953 -12.188 16.607 1.00 91.75 92 TYR A O 1
ATOM 720 N N . THR A 1 93 ? -10.202 -10.590 15.223 1.00 90.19 93 THR A N 1
ATOM 721 C CA . THR A 1 93 ? -10.934 -9.489 15.868 1.00 90.19 93 THR A CA 1
ATOM 722 C C . THR A 1 93 ? -12.448 -9.670 15.749 1.00 90.19 93 THR A C 1
ATOM 724 O O . THR A 1 93 ? -13.174 -9.474 16.724 1.00 90.19 93 THR A O 1
ATOM 727 N N . VAL A 1 94 ? -12.929 -10.088 14.575 1.00 93.56 94 VAL A N 1
ATOM 728 C CA . VAL A 1 94 ? -14.351 -10.370 14.328 1.00 93.56 94 VAL A CA 1
ATOM 729 C C . VAL A 1 94 ? -14.838 -11.553 15.170 1.00 93.56 94 VAL A C 1
ATOM 731 O O . VAL A 1 94 ? -15.878 -11.449 15.815 1.00 93.56 94 VAL A O 1
ATOM 734 N N . ILE A 1 95 ? -14.076 -12.647 15.229 1.00 95.19 95 ILE A N 1
ATOM 735 C CA . ILE A 1 95 ? -14.398 -13.822 16.056 1.00 95.19 95 ILE A CA 1
ATOM 736 C C . ILE A 1 95 ? -14.464 -13.423 17.533 1.00 95.19 95 ILE A C 1
ATOM 738 O O . ILE A 1 95 ? -15.483 -13.642 18.183 1.00 95.19 95 ILE A O 1
ATOM 742 N N . THR A 1 96 ? -13.436 -12.732 18.035 1.00 92.38 96 THR A N 1
ATOM 743 C CA . THR A 1 96 ? -13.379 -12.258 19.430 1.00 92.38 96 THR A CA 1
ATOM 744 C C . THR A 1 96 ? -14.579 -11.366 19.772 1.00 92.38 96 THR A C 1
ATOM 746 O O . THR A 1 96 ? -15.117 -11.411 20.880 1.00 92.38 96 THR A O 1
ATOM 749 N N . TYR A 1 97 ? -15.042 -10.552 18.821 1.00 93.12 97 TYR A N 1
ATOM 750 C CA . TYR A 1 97 ? -16.245 -9.748 19.007 1.00 93.12 97 TYR A CA 1
ATOM 751 C C . TYR A 1 97 ? -17.506 -10.601 19.148 1.00 93.12 97 TYR A C 1
ATOM 753 O O . TYR A 1 97 ? -18.307 -10.355 20.054 1.00 93.12 97 TYR A O 1
ATOM 761 N N . PHE A 1 98 ? -17.670 -11.621 18.306 1.00 95.38 98 PHE A N 1
ATOM 762 C CA . PHE A 1 98 ? -18.801 -12.545 18.386 1.00 95.38 98 PHE A CA 1
ATOM 763 C C . PHE A 1 98 ? -18.755 -13.482 19.596 1.00 95.38 98 PHE A C 1
ATOM 765 O O . PHE A 1 98 ? -19.805 -13.981 19.993 1.00 95.38 98 PHE A O 1
ATOM 772 N N . GLU A 1 99 ? -17.597 -13.688 20.216 1.00 96.12 99 GLU A N 1
ATOM 773 C CA . GLU A 1 99 ? -17.478 -14.431 21.477 1.00 96.12 99 GLU A CA 1
ATOM 774 C C . GLU A 1 99 ? -17.765 -13.556 22.707 1.00 96.12 99 GLU A C 1
ATOM 776 O O . GLU A 1 99 ? -18.209 -14.049 23.743 1.00 96.12 99 GLU A O 1
ATOM 781 N N . SER A 1 100 ? -17.564 -12.238 22.611 1.00 93.00 100 SER A N 1
ATOM 782 C CA . SER A 1 100 ? -17.784 -11.324 23.739 1.00 93.00 100 SER A CA 1
ATOM 783 C C . SER A 1 100 ? -19.261 -11.248 24.164 1.00 93.00 100 SER A C 1
ATOM 785 O O . SER A 1 100 ? -20.152 -11.347 23.325 1.00 93.00 100 SER A O 1
ATOM 787 N N . SER A 1 101 ? -19.567 -11.058 25.453 1.00 94.50 101 SER A N 1
ATOM 788 C CA . SER A 1 101 ? -20.957 -10.926 25.933 1.00 94.50 101 SER A CA 1
ATOM 789 C C . SER A 1 101 ? -21.658 -9.691 25.345 1.00 94.50 101 SER A C 1
ATOM 791 O O . SER A 1 101 ? -21.010 -8.690 25.040 1.00 94.50 101 SER A O 1
ATOM 793 N N . GLN A 1 102 ? -22.987 -9.733 25.190 1.00 93.25 102 GLN A N 1
ATOM 794 C CA . GLN A 1 102 ? -23.768 -8.646 24.571 1.00 93.25 102 GLN A CA 1
ATOM 795 C C . GLN A 1 102 ? -23.560 -7.287 25.263 1.00 93.25 102 GLN A C 1
ATOM 797 O O . GLN A 1 102 ? -23.447 -6.267 24.586 1.00 93.25 102 GLN A O 1
ATOM 802 N N . GLU A 1 103 ? -23.419 -7.282 26.589 1.00 92.25 103 GLU A N 1
ATOM 803 C CA . GLU A 1 103 ? -23.099 -6.088 27.382 1.00 92.25 103 GLU A CA 1
ATOM 804 C C . GLU A 1 103 ? -21.751 -5.468 26.979 1.00 92.25 103 GLU A C 1
ATOM 806 O O . GLU A 1 103 ? -21.636 -4.254 26.847 1.00 92.25 103 GLU A O 1
ATOM 811 N N . ARG A 1 104 ? -20.740 -6.296 26.675 1.00 83.88 104 ARG A N 1
ATOM 812 C CA . ARG A 1 104 ? -19.416 -5.847 26.206 1.00 83.88 104 ARG A CA 1
ATOM 813 C C . ARG A 1 104 ? -19.379 -5.451 24.729 1.00 83.88 104 ARG A C 1
ATOM 815 O O . ARG A 1 104 ? -18.377 -4.882 24.292 1.00 83.88 104 ARG A O 1
ATOM 822 N N . ARG A 1 105 ? -20.422 -5.755 23.950 1.00 89.50 105 ARG A N 1
ATOM 823 C CA . ARG A 1 105 ? -20.498 -5.403 22.519 1.00 89.50 105 ARG A CA 1
ATOM 824 C C . ARG A 1 105 ? -21.016 -3.992 22.276 1.00 89.50 105 ARG A C 1
ATOM 826 O O . ARG A 1 105 ? -20.747 -3.448 21.199 1.00 89.50 105 ARG A O 1
ATOM 833 N N . GLN A 1 106 ? -21.750 -3.410 23.227 1.00 90.00 106 GLN A N 1
ATOM 834 C CA . GLN A 1 106 ? -22.321 -2.072 23.072 1.00 90.00 106 GLN A CA 1
ATOM 835 C C . GLN A 1 106 ? -21.201 -1.041 22.857 1.00 90.00 106 GLN A C 1
ATOM 837 O O . GLN A 1 106 ? -20.214 -1.012 23.586 1.00 90.00 106 GLN A O 1
ATOM 842 N N . GLY A 1 107 ? -21.309 -0.260 21.779 1.00 83.56 107 GLY A N 1
ATOM 843 C CA . GLY A 1 107 ? -20.310 0.740 21.375 1.00 83.56 107 GLY A CA 1
ATOM 844 C C . GLY A 1 107 ? -19.095 0.209 20.597 1.00 83.56 107 GLY A C 1
ATOM 845 O O . GLY A 1 107 ? -18.399 0.991 19.962 1.00 83.56 107 GLY A O 1
ATOM 846 N N . ARG A 1 108 ? -18.836 -1.109 20.555 1.00 85.38 108 ARG A N 1
ATOM 847 C CA . ARG A 1 108 ? -17.638 -1.659 19.871 1.00 85.38 108 ARG A CA 1
ATOM 848 C C . ARG A 1 108 ? -17.855 -2.003 18.395 1.00 85.38 108 ARG A C 1
ATOM 850 O O . ARG A 1 108 ? -16.887 -2.094 17.642 1.00 85.38 108 ARG A O 1
ATOM 857 N N . GLY A 1 109 ? -19.111 -2.177 17.978 1.00 87.06 109 GLY A N 1
ATOM 858 C CA . GLY A 1 109 ? -19.460 -2.629 16.625 1.00 87.06 109 GLY A CA 1
ATOM 859 C C . GLY A 1 109 ? -18.964 -1.696 15.515 1.00 87.06 109 GLY A C 1
ATOM 860 O O . GLY A 1 109 ? -18.453 -2.175 14.505 1.00 87.06 109 GLY A O 1
ATOM 861 N N . GLY A 1 110 ? -19.031 -0.377 15.730 1.00 86.19 110 GLY A N 1
ATOM 862 C CA . GLY A 1 110 ? -18.567 0.616 14.754 1.00 86.19 110 GLY A CA 1
ATOM 863 C C . GLY A 1 110 ? -17.079 0.474 14.429 1.00 86.19 110 GLY A C 1
ATOM 864 O O . GLY A 1 110 ? -16.707 0.402 13.262 1.00 86.19 110 GLY A O 1
ATOM 865 N N . TYR A 1 111 ? -16.229 0.325 15.449 1.00 85.94 111 TYR A N 1
ATOM 866 C CA . TYR A 1 111 ? -14.783 0.167 15.257 1.00 85.94 111 TYR A CA 1
ATOM 867 C C . TYR A 1 111 ? -14.425 -1.094 14.475 1.00 85.94 111 TYR A C 1
ATOM 869 O O . TYR A 1 111 ? -13.527 -1.074 13.638 1.00 85.94 111 TYR A O 1
ATOM 877 N N . ILE A 1 112 ? -15.133 -2.193 14.735 1.00 90.12 112 ILE A N 1
ATOM 878 C CA . ILE A 1 112 ? -14.886 -3.460 14.043 1.00 90.12 112 ILE A CA 1
ATOM 879 C C . ILE A 1 112 ? -15.327 -3.361 12.589 1.00 90.12 112 ILE A C 1
ATOM 881 O O . ILE A 1 112 ? -14.602 -3.826 11.713 1.00 90.12 112 ILE A O 1
ATOM 885 N N . LEU A 1 113 ? -16.459 -2.705 12.321 1.00 91.31 113 LEU A N 1
ATOM 886 C CA . LEU A 1 113 ? -16.922 -2.459 10.960 1.00 91.31 113 LEU A CA 1
ATOM 887 C C . LEU A 1 113 ? -15.913 -1.612 10.171 1.00 91.31 113 LEU A C 1
ATOM 889 O O . LEU A 1 113 ? -15.538 -1.995 9.065 1.00 91.31 113 LEU A O 1
ATOM 893 N N . VAL A 1 114 ? -15.425 -0.508 10.749 1.00 89.00 114 VAL A N 1
ATOM 894 C CA . VAL A 1 114 ? -14.414 0.342 10.097 1.00 89.00 114 VAL A CA 1
ATOM 895 C C . VAL A 1 114 ? -13.090 -0.409 9.926 1.00 89.00 114 VAL A C 1
ATOM 897 O O . VAL A 1 114 ? -12.491 -0.344 8.858 1.00 89.00 114 VAL A O 1
ATOM 900 N N . GLY A 1 115 ? -12.656 -1.188 10.921 1.00 89.12 115 GLY A N 1
ATOM 901 C CA . GLY A 1 115 ? -11.467 -2.039 10.809 1.00 89.12 115 GLY A CA 1
ATOM 902 C C . GLY A 1 115 ? -11.579 -3.078 9.687 1.00 89.12 115 GLY A C 1
ATOM 903 O O . GLY A 1 115 ? -10.633 -3.261 8.921 1.00 89.12 115 GLY A O 1
ATOM 904 N N . CYS A 1 116 ? -12.748 -3.708 9.532 1.00 92.38 116 CYS A N 1
ATOM 905 C CA . CYS A 1 116 ? -13.028 -4.616 8.416 1.00 92.38 116 CYS A CA 1
ATOM 906 C C . CYS A 1 116 ? -13.022 -3.881 7.071 1.00 92.38 116 CYS A C 1
ATOM 908 O O . CYS A 1 116 ? -12.486 -4.402 6.097 1.00 92.38 116 CYS A O 1
ATOM 910 N N . LEU A 1 117 ? -13.576 -2.666 7.012 1.00 92.25 117 LEU A N 1
ATOM 911 C CA . LEU A 1 117 ? -13.580 -1.847 5.800 1.00 92.25 117 LEU A CA 1
ATOM 912 C C . LEU A 1 117 ? -12.156 -1.467 5.369 1.00 92.25 117 LEU A C 1
ATOM 914 O O . LEU A 1 117 ? -11.809 -1.646 4.205 1.00 92.25 117 LEU A O 1
ATOM 918 N N . ILE A 1 118 ? -11.319 -1.011 6.307 1.00 91.06 118 ILE A N 1
ATOM 919 C CA . ILE A 1 118 ? -9.895 -0.724 6.073 1.00 91.06 118 ILE A CA 1
ATOM 920 C C . ILE A 1 118 ? -9.197 -1.971 5.524 1.00 91.06 118 ILE A C 1
ATOM 922 O O . ILE A 1 118 ? -8.516 -1.905 4.504 1.00 91.06 118 ILE A O 1
ATOM 926 N N . PHE A 1 119 ? -9.411 -3.127 6.154 1.00 92.94 119 PHE A N 1
ATOM 927 C CA . PHE A 1 119 ? -8.833 -4.386 5.692 1.00 92.94 119 PHE A CA 1
ATOM 928 C C . PHE A 1 119 ? -9.266 -4.749 4.258 1.00 92.94 119 PHE A C 1
ATOM 930 O O . PHE A 1 119 ? -8.422 -5.120 3.437 1.00 92.94 119 PHE A O 1
ATOM 937 N N . LEU A 1 120 ? -10.556 -4.618 3.931 1.00 95.62 120 LEU A N 1
ATOM 938 C CA . LEU A 1 120 ? -11.077 -4.917 2.595 1.00 95.62 120 LEU A CA 1
ATOM 939 C C . LEU A 1 120 ? -10.486 -3.988 1.532 1.00 95.62 120 LEU A C 1
ATOM 941 O O . LEU A 1 120 ? -10.005 -4.467 0.507 1.00 95.62 120 LEU A O 1
ATOM 945 N N . VAL A 1 121 ? -10.475 -2.677 1.784 1.00 93.12 121 VAL A N 1
ATOM 946 C CA . VAL A 1 121 ? -9.923 -1.685 0.848 1.00 93.12 121 VAL A CA 1
ATOM 947 C C . VAL A 1 121 ? -8.426 -1.916 0.631 1.00 93.12 121 VAL A C 1
ATOM 949 O O . VAL A 1 121 ? -7.962 -1.902 -0.509 1.00 93.12 121 VAL A O 1
ATOM 952 N N . TYR A 1 122 ? -7.672 -2.201 1.697 1.00 92.56 122 TYR A N 1
ATOM 953 C CA . TYR A 1 122 ? -6.247 -2.518 1.598 1.00 92.56 122 TYR A CA 1
ATOM 954 C C . TYR A 1 122 ? -5.989 -3.786 0.787 1.00 92.56 122 TYR A C 1
ATOM 956 O O . TYR A 1 122 ? -5.147 -3.785 -0.109 1.00 92.56 122 TYR A O 1
ATOM 964 N N . THR A 1 123 ? -6.739 -4.853 1.061 1.00 94.50 123 THR A N 1
ATOM 965 C CA . THR A 1 123 ? -6.579 -6.131 0.359 1.00 94.50 123 THR A CA 1
ATOM 966 C C . THR A 1 123 ? -6.920 -5.993 -1.121 1.00 94.50 123 THR A C 1
ATOM 968 O O . THR A 1 123 ? -6.192 -6.514 -1.959 1.00 94.50 123 THR A O 1
ATOM 971 N N . LEU A 1 124 ? -7.972 -5.243 -1.466 1.00 94.75 124 LEU A N 1
ATOM 972 C CA . LEU A 1 124 ? -8.321 -4.958 -2.859 1.00 94.75 124 LEU A CA 1
ATOM 973 C C . LEU A 1 124 ? -7.214 -4.182 -3.583 1.00 94.75 124 LEU A C 1
ATOM 975 O O . LEU A 1 124 ? -6.847 -4.562 -4.695 1.00 94.75 124 LEU A O 1
ATOM 979 N N . GLY A 1 125 ? -6.654 -3.148 -2.947 1.00 93.19 125 GLY A N 1
ATOM 980 C CA . GLY A 1 125 ? -5.505 -2.413 -3.481 1.00 93.19 125 GLY A CA 1
ATOM 981 C C . GLY A 1 125 ? -4.310 -3.336 -3.729 1.00 93.19 125 GLY A C 1
ATOM 982 O O . GLY A 1 125 ? -3.804 -3.402 -4.847 1.00 93.19 125 GLY A O 1
ATOM 983 N N . ALA A 1 126 ? -3.944 -4.141 -2.728 1.00 92.19 126 ALA A N 1
ATOM 984 C CA . ALA A 1 126 ? -2.851 -5.106 -2.822 1.00 92.19 126 ALA A CA 1
ATOM 985 C C . ALA A 1 126 ? -3.071 -6.156 -3.928 1.00 92.19 126 ALA A C 1
ATOM 987 O O . ALA A 1 126 ? -2.140 -6.488 -4.660 1.00 92.19 126 ALA A O 1
ATOM 988 N N . CYS A 1 127 ? -4.294 -6.671 -4.088 1.00 93.62 127 CYS A N 1
ATOM 989 C CA . CYS A 1 127 ? -4.621 -7.626 -5.148 1.00 93.62 127 CYS A CA 1
ATOM 990 C C . CYS A 1 127 ? -4.454 -7.015 -6.544 1.00 93.62 127 CYS A C 1
ATOM 992 O O . CYS A 1 127 ? -3.906 -7.670 -7.429 1.00 93.62 127 CYS A O 1
ATOM 994 N N . VAL A 1 128 ? -4.901 -5.772 -6.750 1.00 94.31 128 VAL A N 1
ATOM 995 C CA . VAL A 1 128 ? -4.745 -5.076 -8.037 1.00 94.31 128 VAL A CA 1
ATOM 996 C C . VAL A 1 128 ? -3.272 -4.800 -8.328 1.00 94.31 128 VAL A C 1
ATOM 998 O O . VAL A 1 128 ? -2.800 -5.100 -9.425 1.00 94.31 128 VAL A O 1
ATOM 1001 N N . ASP A 1 129 ? -2.534 -4.325 -7.333 1.00 91.06 129 ASP A N 1
ATOM 1002 C CA . ASP A 1 129 ? -1.105 -4.027 -7.413 1.00 91.06 129 ASP A CA 1
ATOM 1003 C C . ASP A 1 129 ? -0.260 -5.228 -7.853 1.00 91.06 129 ASP A C 1
ATOM 1005 O O . ASP A 1 129 ? 0.638 -5.097 -8.683 1.00 91.06 129 ASP A O 1
ATOM 1009 N N . VAL A 1 130 ? -0.589 -6.424 -7.365 1.00 93.25 130 VAL A N 1
ATOM 1010 C CA . VAL A 1 130 ? 0.123 -7.666 -7.702 1.00 93.25 130 VAL A CA 1
ATOM 1011 C C . VAL A 1 130 ? -0.035 -8.059 -9.166 1.00 93.25 130 VAL A C 1
ATOM 1013 O O . VAL A 1 130 ? 0.866 -8.674 -9.728 1.00 93.25 130 VAL A O 1
ATOM 1016 N N . THR A 1 131 ? -1.146 -7.718 -9.818 1.00 93.38 131 THR A N 1
ATOM 1017 C CA . THR A 1 131 ? -1.364 -8.118 -11.220 1.00 93.38 131 THR A CA 1
ATOM 1018 C C . THR A 1 131 ? -0.449 -7.378 -12.197 1.00 93.38 131 THR A C 1
ATOM 1020 O O . THR A 1 131 ? -0.086 -7.921 -13.238 1.00 93.38 131 THR A O 1
ATOM 1023 N N . GLN A 1 132 ? -0.043 -6.150 -11.863 1.00 91.88 132 GLN A N 1
ATOM 1024 C CA . GLN A 1 132 ? 0.794 -5.300 -12.710 1.00 91.88 132 GLN A CA 1
ATOM 1025 C C . GLN A 1 132 ? 2.182 -5.905 -13.020 1.00 91.88 132 GLN A C 1
ATOM 1027 O O . GLN A 1 132 ? 2.515 -6.036 -14.200 1.00 91.88 132 GLN A O 1
ATOM 1032 N N . PRO A 1 133 ? 3.002 -6.325 -12.032 1.00 89.88 133 PRO A N 1
ATOM 1033 C CA . PRO A 1 133 ? 4.304 -6.924 -12.307 1.00 89.88 133 PRO A CA 1
ATOM 1034 C C . PRO A 1 133 ? 4.193 -8.231 -13.092 1.00 89.88 133 PRO A C 1
ATOM 1036 O O . PRO A 1 133 ? 5.076 -8.497 -13.896 1.00 89.88 133 PRO A O 1
ATOM 1039 N N . PHE A 1 134 ? 3.140 -9.037 -12.903 1.00 90.88 134 PHE A N 1
ATOM 1040 C CA . PHE A 1 134 ? 2.959 -10.269 -13.678 1.00 90.88 134 PHE A CA 1
ATOM 1041 C C . PHE A 1 134 ? 2.746 -9.970 -15.161 1.00 90.88 134 PHE A C 1
ATOM 1043 O O . PHE A 1 134 ? 3.451 -10.541 -15.990 1.00 90.88 134 PHE A O 1
ATOM 1050 N N . ASP A 1 135 ? 1.851 -9.038 -15.493 1.00 92.12 135 ASP A N 1
ATOM 1051 C CA . ASP A 1 135 ? 1.611 -8.647 -16.886 1.00 92.12 135 ASP A CA 1
ATOM 1052 C C . ASP A 1 135 ? 2.879 -8.049 -17.519 1.00 92.12 135 ASP A C 1
ATOM 1054 O O . ASP A 1 135 ? 3.266 -8.427 -18.626 1.00 92.12 135 ASP A O 1
ATOM 1058 N N . MET A 1 136 ? 3.590 -7.187 -16.782 1.00 91.25 136 MET A N 1
ATOM 1059 C CA . MET A 1 136 ? 4.846 -6.592 -17.250 1.00 91.25 136 MET A CA 1
ATOM 1060 C C . MET A 1 136 ? 5.959 -7.628 -17.436 1.00 91.25 136 MET A C 1
ATOM 1062 O O . MET A 1 136 ? 6.680 -7.571 -18.429 1.00 91.25 136 MET A O 1
ATOM 1066 N N . LEU A 1 137 ? 6.118 -8.573 -16.505 1.00 91.38 137 LEU A N 1
ATOM 1067 C CA . LEU A 1 137 ? 7.137 -9.626 -16.577 1.00 91.38 137 LEU A CA 1
ATOM 1068 C C . LEU A 1 137 ? 6.843 -10.635 -17.690 1.00 91.38 137 LEU A C 1
ATOM 1070 O O . LEU A 1 137 ? 7.781 -11.141 -18.299 1.00 91.38 137 LEU A O 1
ATOM 1074 N N . LEU A 1 138 ? 5.567 -10.925 -17.963 1.00 92.75 138 LEU A N 1
ATOM 1075 C CA . LEU A 1 138 ? 5.167 -11.806 -19.062 1.00 92.75 138 LEU A CA 1
ATOM 1076 C C . LEU A 1 138 ? 5.329 -11.134 -20.430 1.00 92.75 138 LEU A C 1
ATOM 1078 O O . LEU A 1 138 ? 5.647 -11.814 -21.404 1.00 92.75 138 LEU A O 1
ATOM 1082 N N . GLN A 1 139 ? 5.117 -9.817 -20.518 1.00 93.06 139 GLN A N 1
ATOM 1083 C CA . GLN A 1 139 ? 5.246 -9.071 -21.770 1.00 93.06 139 GLN A CA 1
ATOM 1084 C C . GLN A 1 139 ? 6.694 -8.651 -22.075 1.00 93.06 139 GLN A C 1
ATOM 1086 O O . GLN A 1 139 ? 7.070 -8.529 -23.242 1.00 93.06 139 GLN A O 1
ATOM 1091 N N . ALA A 1 140 ? 7.518 -8.423 -21.052 1.00 93.81 140 ALA A N 1
ATOM 1092 C CA . ALA A 1 140 ? 8.904 -8.012 -21.226 1.00 93.81 140 ALA A CA 1
ATOM 1093 C C . ALA A 1 140 ? 9.805 -9.197 -21.603 1.00 93.81 140 ALA A C 1
ATOM 1095 O O . ALA A 1 140 ? 9.928 -10.169 -20.863 1.00 93.81 140 ALA A O 1
ATOM 1096 N N . SER A 1 141 ? 10.517 -9.086 -22.727 1.00 91.81 141 SER A N 1
ATOM 1097 C CA . SER A 1 141 ? 11.518 -10.089 -23.124 1.00 91.81 141 SER A CA 1
ATOM 1098 C C . SER A 1 141 ? 12.888 -9.865 -22.464 1.00 91.81 141 SER A C 1
ATOM 1100 O O . SER A 1 141 ? 13.695 -10.784 -22.336 1.00 91.81 141 SER A O 1
ATOM 1102 N N . ASN A 1 142 ? 13.163 -8.625 -22.051 1.00 91.88 142 ASN A N 1
A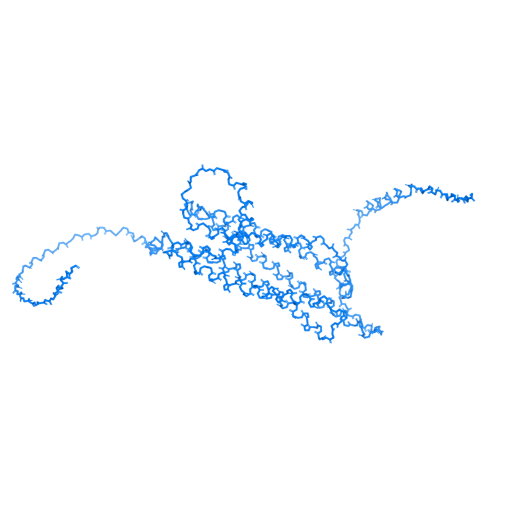TOM 1103 C CA . ASN A 1 142 ? 14.423 -8.178 -21.469 1.00 91.88 142 ASN A CA 1
ATOM 1104 C C . ASN A 1 142 ? 14.197 -6.930 -20.587 1.00 91.88 142 ASN A C 1
ATOM 1106 O O . ASN A 1 142 ? 13.110 -6.350 -20.569 1.00 91.88 142 ASN A O 1
ATOM 1110 N N . GLY A 1 143 ? 15.230 -6.491 -19.858 1.00 89.19 143 GLY A N 1
ATOM 1111 C CA . GLY A 1 143 ? 15.127 -5.336 -18.957 1.00 89.19 143 GLY A CA 1
ATOM 1112 C C . GLY A 1 143 ? 14.817 -4.005 -19.658 1.00 89.19 143 GLY A C 1
ATOM 1113 O O . GLY A 1 143 ? 14.120 -3.167 -19.091 1.00 89.19 143 GLY A O 1
ATOM 1114 N N . LEU A 1 144 ? 15.270 -3.806 -20.900 1.00 90.88 144 LEU A N 1
ATOM 1115 C CA . LEU A 1 144 ? 14.977 -2.587 -21.660 1.00 90.88 144 LEU A CA 1
ATOM 1116 C C . LEU A 1 144 ? 13.498 -2.533 -22.071 1.00 90.88 144 LEU A C 1
ATOM 1118 O O . LEU A 1 144 ? 12.864 -1.485 -21.941 1.00 90.88 144 LEU A O 1
ATOM 1122 N N . ASP A 1 145 ? 12.942 -3.662 -22.516 1.00 93.00 145 ASP A N 1
ATOM 1123 C CA . ASP A 1 145 ? 11.514 -3.792 -22.813 1.00 93.00 145 ASP A CA 1
ATOM 1124 C C . ASP A 1 145 ? 10.674 -3.556 -21.561 1.00 93.00 145 ASP A C 1
ATOM 1126 O O . ASP A 1 145 ? 9.694 -2.823 -21.628 1.00 93.00 145 ASP A O 1
ATOM 1130 N N . TYR A 1 146 ? 11.097 -4.080 -20.406 1.00 92.88 146 TYR A N 1
ATOM 1131 C CA . TYR A 1 146 ? 10.431 -3.814 -19.130 1.00 92.88 146 TYR A CA 1
ATOM 1132 C C . TYR A 1 146 ? 10.346 -2.309 -18.828 1.00 92.88 146 TYR A C 1
ATOM 1134 O O . TYR A 1 146 ? 9.269 -1.796 -18.527 1.00 92.88 146 TYR A O 1
ATOM 1142 N N . LEU A 1 147 ? 11.458 -1.572 -18.967 1.00 90.06 147 LEU A N 1
ATOM 1143 C CA . LEU A 1 147 ? 11.477 -0.116 -18.763 1.00 90.06 147 LEU A CA 1
ATOM 1144 C C . LEU A 1 147 ? 10.581 0.624 -19.761 1.00 90.06 147 LEU A C 1
ATOM 1146 O O . LEU A 1 147 ? 9.898 1.576 -19.385 1.00 90.06 147 LEU A O 1
ATOM 1150 N N . ARG A 1 148 ? 10.577 0.194 -21.028 1.00 92.81 148 ARG A N 1
ATOM 1151 C CA . ARG A 1 148 ? 9.749 0.796 -22.079 1.00 92.81 148 ARG A CA 1
ATOM 1152 C C . ARG A 1 148 ? 8.262 0.562 -21.825 1.00 92.81 148 ARG A C 1
ATOM 1154 O O . ARG A 1 148 ? 7.492 1.518 -21.903 1.00 92.81 148 ARG A O 1
ATOM 1161 N N . ILE A 1 149 ? 7.873 -0.680 -21.535 1.00 92.19 149 ILE A N 1
ATOM 1162 C CA . ILE A 1 149 ? 6.486 -1.064 -21.246 1.00 92.19 149 ILE A CA 1
ATOM 1163 C C . ILE A 1 149 ? 5.995 -0.236 -20.065 1.00 92.19 149 ILE A C 1
ATOM 1165 O O . ILE A 1 149 ? 5.035 0.513 -20.214 1.00 92.19 149 ILE A O 1
ATOM 1169 N N . ARG A 1 150 ? 6.745 -0.250 -18.959 1.00 88.94 150 ARG A N 1
ATOM 1170 C CA . ARG A 1 150 ? 6.418 0.502 -17.749 1.00 88.94 150 ARG A CA 1
ATOM 1171 C C . ARG A 1 150 ? 6.272 2.008 -17.975 1.00 88.94 150 ARG A C 1
ATOM 1173 O O . ARG A 1 150 ? 5.403 2.631 -17.381 1.00 88.94 150 ARG A O 1
ATOM 1180 N N . GLY A 1 151 ? 7.130 2.611 -18.798 1.00 85.88 151 GLY A N 1
ATOM 1181 C CA . GLY A 1 151 ? 7.057 4.046 -19.090 1.00 85.88 151 GLY A CA 1
ATOM 1182 C C . GLY A 1 151 ? 5.867 4.444 -19.969 1.00 85.88 151 GLY A C 1
ATOM 1183 O O . GLY A 1 151 ? 5.500 5.616 -19.997 1.00 85.88 151 GLY A O 1
ATOM 1184 N N . THR A 1 152 ? 5.274 3.488 -20.689 1.00 89.44 152 THR A N 1
ATOM 1185 C CA . THR A 1 152 ? 4.204 3.739 -21.668 1.00 89.44 152 THR A CA 1
ATOM 1186 C C . THR A 1 152 ? 2.828 3.322 -21.142 1.00 89.44 152 THR A C 1
ATOM 1188 O O . THR A 1 152 ? 1.811 3.881 -21.552 1.00 89.44 152 THR A O 1
ATOM 1191 N N . SER A 1 153 ? 2.777 2.354 -20.225 1.00 80.56 153 SER A N 1
ATOM 1192 C CA . SER A 1 153 ? 1.549 1.823 -19.637 1.00 80.56 153 SER A CA 1
ATOM 1193 C C . SER A 1 153 ? 0.964 2.799 -18.615 1.00 80.56 153 SER A C 1
ATOM 1195 O O . SER A 1 153 ? 1.349 2.813 -17.448 1.00 80.56 153 SER A O 1
ATOM 1197 N N . ARG A 1 154 ? 0.023 3.638 -19.055 1.00 79.94 154 ARG A N 1
ATOM 1198 C CA . ARG A 1 154 ? -0.822 4.426 -18.153 1.00 79.94 154 ARG A CA 1
ATOM 1199 C C . ARG A 1 154 ? -1.982 3.547 -17.695 1.00 79.94 154 ARG A C 1
ATOM 1201 O O . ARG A 1 154 ? -3.059 3.573 -18.289 1.00 79.94 154 ARG A O 1
ATOM 1208 N N . ASP A 1 155 ? -1.734 2.736 -16.676 1.00 86.88 155 ASP A N 1
ATOM 1209 C CA . ASP A 1 155 ? -2.688 1.724 -16.236 1.00 86.88 155 ASP A CA 1
ATOM 1210 C C . ASP A 1 155 ? -3.710 2.303 -15.255 1.00 86.88 155 ASP A C 1
ATOM 1212 O O . ASP A 1 155 ? -3.376 2.952 -14.264 1.00 86.88 155 ASP A O 1
ATOM 1216 N N . TRP A 1 156 ? -4.990 2.004 -15.485 1.00 92.00 156 TRP A N 1
ATOM 1217 C CA . TRP A 1 156 ? -6.075 2.336 -14.552 1.00 92.00 156 TRP A CA 1
ATOM 1218 C C . TRP A 1 156 ? -5.850 1.733 -13.154 1.00 92.00 156 TRP A C 1
ATOM 1220 O O . TRP A 1 156 ? -6.352 2.258 -12.161 1.00 92.00 156 TRP A O 1
ATOM 1230 N N . ARG A 1 157 ? -5.073 0.645 -13.079 1.00 90.62 157 ARG A N 1
ATOM 1231 C CA . ARG A 1 157 ? -4.704 -0.053 -11.844 1.00 90.62 157 ARG A CA 1
ATOM 1232 C C . ARG A 1 157 ? -3.941 0.851 -10.882 1.00 90.62 157 ARG A C 1
ATOM 1234 O O . ARG A 1 157 ? -4.227 0.822 -9.692 1.00 90.62 157 ARG A O 1
ATOM 1241 N N . GLU A 1 158 ? -3.053 1.704 -11.396 1.00 85.88 158 GLU A N 1
ATOM 1242 C CA . GLU A 1 158 ? -2.321 2.668 -10.569 1.00 85.88 158 GLU A CA 1
ATOM 1243 C C . GLU A 1 158 ? -3.287 3.668 -9.931 1.00 85.88 158 GLU A C 1
ATOM 1245 O O . GLU A 1 158 ? -3.254 3.878 -8.722 1.00 85.88 158 GLU A O 1
ATOM 1250 N N . PHE A 1 159 ? -4.215 4.227 -10.716 1.00 85.50 159 PHE A N 1
ATOM 1251 C CA . PHE A 1 159 ? -5.248 5.127 -10.194 1.00 85.50 159 PHE A CA 1
ATOM 1252 C C . PHE A 1 159 ? -6.131 4.445 -9.148 1.00 85.50 159 PHE A C 1
ATOM 1254 O O . PHE A 1 159 ? -6.447 5.051 -8.124 1.00 85.50 159 PHE A O 1
ATOM 1261 N N . PHE A 1 160 ? -6.515 3.190 -9.380 1.00 89.88 160 PHE A N 1
ATOM 1262 C CA . PHE A 1 160 ? -7.306 2.416 -8.428 1.00 89.88 160 PHE A CA 1
ATOM 1263 C C . PHE A 1 160 ? -6.545 2.163 -7.121 1.00 89.88 160 PHE A C 1
ATOM 1265 O O . PHE A 1 160 ? -7.101 2.381 -6.045 1.00 89.88 160 PHE A O 1
ATOM 1272 N N . SER A 1 161 ? -5.273 1.766 -7.202 1.00 88.62 161 SER A N 1
ATOM 1273 C CA . SER A 1 161 ? -4.413 1.552 -6.035 1.00 88.62 161 SER A CA 1
ATOM 1274 C C . SER A 1 161 ? -4.215 2.839 -5.234 1.00 88.62 161 SER A C 1
ATOM 1276 O O . SER A 1 161 ? -4.466 2.859 -4.027 1.00 88.62 161 SER A O 1
ATOM 1278 N N . PHE A 1 162 ? -3.906 3.955 -5.907 1.00 84.50 162 PHE A N 1
ATOM 1279 C CA . PHE A 1 162 ? -3.846 5.272 -5.270 1.00 84.50 162 PHE A CA 1
ATOM 1280 C C . PHE A 1 162 ? -5.164 5.641 -4.595 1.00 84.50 162 PHE A C 1
ATOM 1282 O O . PHE A 1 162 ? -5.153 6.101 -3.459 1.00 84.50 162 PHE A O 1
ATOM 1289 N N . THR A 1 163 ? -6.297 5.390 -5.253 1.00 87.19 163 THR A N 1
ATOM 1290 C CA . THR A 1 163 ? -7.623 5.667 -4.685 1.00 87.19 163 THR A CA 1
ATOM 1291 C C . THR A 1 163 ? -7.869 4.834 -3.427 1.00 87.19 163 THR A C 1
ATOM 1293 O O . THR A 1 163 ? -8.295 5.381 -2.412 1.00 87.19 163 THR A O 1
ATOM 1296 N N . CYS A 1 164 ? -7.549 3.536 -3.450 1.00 91.06 164 CYS A N 1
ATOM 1297 C CA . CYS A 1 164 ? -7.649 2.669 -2.273 1.00 91.06 164 CYS A CA 1
ATOM 1298 C C . CYS A 1 164 ? -6.776 3.194 -1.130 1.00 91.06 164 CYS A C 1
ATOM 1300 O O . CYS A 1 164 ? -7.243 3.329 -0.004 1.00 91.06 164 CYS A O 1
ATOM 1302 N N . LEU A 1 165 ? -5.528 3.551 -1.427 1.00 85.06 165 LEU A N 1
ATOM 1303 C CA . LEU A 1 165 ? -4.575 4.066 -0.452 1.00 85.06 165 LEU A CA 1
ATOM 1304 C C . LEU A 1 165 ? -5.017 5.418 0.138 1.00 85.06 165 LEU A C 1
ATOM 1306 O O . LEU A 1 165 ? -4.914 5.622 1.345 1.00 85.06 165 LEU A O 1
ATOM 1310 N N . THR A 1 166 ? -5.596 6.309 -0.668 1.00 80.19 166 THR A N 1
ATOM 1311 C CA . THR A 1 166 ? -6.213 7.554 -0.187 1.00 80.19 166 THR A CA 1
ATOM 1312 C C . THR A 1 166 ? -7.408 7.281 0.724 1.00 80.19 166 THR A C 1
ATOM 1314 O O . THR A 1 166 ? -7.511 7.896 1.782 1.00 80.19 166 THR A O 1
ATOM 1317 N N . ILE A 1 167 ? -8.286 6.339 0.368 1.00 81.56 167 ILE A N 1
ATOM 1318 C CA . ILE A 1 167 ? -9.414 5.944 1.224 1.00 81.56 167 ILE A CA 1
ATOM 1319 C C . ILE A 1 167 ? -8.906 5.389 2.560 1.00 81.56 167 ILE A C 1
ATOM 1321 O O . ILE A 1 167 ? -9.455 5.734 3.602 1.00 81.56 167 ILE A O 1
ATOM 1325 N N . LEU A 1 168 ? -7.844 4.578 2.558 1.00 86.62 168 LEU A N 1
ATOM 1326 C CA . LEU A 1 168 ? -7.240 4.064 3.791 1.00 86.62 168 LEU A CA 1
ATOM 1327 C C . LEU A 1 168 ? -6.726 5.179 4.695 1.00 86.62 168 LEU A C 1
ATOM 1329 O O . LEU A 1 168 ? -6.935 5.102 5.902 1.00 86.62 168 LEU A O 1
ATOM 1333 N N . PHE A 1 169 ? -6.094 6.210 4.131 1.00 80.62 169 PHE A N 1
ATOM 1334 C CA . PHE A 1 169 ? -5.681 7.375 4.909 1.00 80.62 169 PHE A CA 1
ATOM 1335 C C . PHE A 1 169 ? -6.878 8.122 5.486 1.00 80.62 169 PHE A C 1
ATOM 1337 O O . PHE A 1 169 ? -6.903 8.372 6.683 1.00 80.62 169 PHE A O 1
ATOM 1344 N N . ILE A 1 170 ? -7.908 8.389 4.680 1.00 79.75 170 ILE A N 1
ATOM 1345 C CA . ILE A 1 170 ? -9.122 9.072 5.149 1.00 79.75 170 ILE A CA 1
ATOM 1346 C C . ILE A 1 170 ? -9.793 8.282 6.283 1.00 79.75 170 ILE A C 1
ATOM 1348 O O . ILE A 1 170 ? -10.193 8.864 7.289 1.00 79.75 170 ILE A O 1
ATOM 1352 N N . LEU A 1 171 ? -9.902 6.956 6.151 1.00 85.31 171 LEU A N 1
ATOM 1353 C CA . LEU A 1 171 ? -10.476 6.090 7.185 1.00 85.31 171 LEU A CA 1
ATOM 1354 C C . LEU A 1 171 ? -9.584 6.008 8.430 1.00 85.31 171 LEU A C 1
ATOM 1356 O O . LEU A 1 171 ? -10.094 6.033 9.549 1.00 85.31 171 LEU A O 1
ATOM 1360 N N . GLY A 1 172 ? -8.267 5.914 8.246 1.00 81.94 172 GLY A N 1
ATOM 1361 C CA . GLY A 1 172 ? -7.291 5.885 9.333 1.00 81.94 172 GLY A CA 1
ATOM 1362 C C . GLY A 1 172 ? -7.301 7.178 10.145 1.00 81.94 172 GLY A C 1
ATOM 1363 O O . GLY A 1 172 ? -7.414 7.134 11.368 1.00 81.94 172 GLY A O 1
ATOM 1364 N N . ASP A 1 173 ? -7.276 8.322 9.469 1.00 78.00 173 ASP A N 1
ATOM 1365 C CA . ASP A 1 173 ? -7.315 9.642 10.099 1.00 78.00 173 ASP A CA 1
ATOM 1366 C C . ASP A 1 173 ? -8.687 9.916 10.729 1.00 78.00 173 ASP A C 1
ATOM 1368 O O . ASP A 1 173 ? -8.772 10.401 11.859 1.00 78.00 173 ASP A O 1
ATOM 1372 N N . GLY A 1 174 ? -9.774 9.521 10.059 1.00 78.69 174 GLY A N 1
ATOM 1373 C CA . GLY A 1 174 ? -11.129 9.603 10.604 1.00 78.69 174 GLY A CA 1
ATOM 1374 C C . GLY A 1 174 ? -11.289 8.817 11.908 1.00 78.69 174 GLY A C 1
ATOM 1375 O O . GLY A 1 174 ? -11.898 9.315 12.857 1.00 78.69 174 GLY A O 1
ATOM 1376 N N . LEU A 1 175 ? -10.676 7.630 12.009 1.00 79.38 175 LEU A N 1
ATOM 1377 C CA . LEU A 1 175 ? -10.646 6.857 13.254 1.00 79.38 175 LEU A CA 1
ATOM 1378 C C . LEU A 1 175 ? -9.906 7.585 14.380 1.00 79.38 175 LEU A C 1
ATOM 1380 O O . LEU A 1 175 ? -10.346 7.515 15.528 1.00 79.38 175 LEU A O 1
ATOM 1384 N N . LEU A 1 176 ? -8.813 8.292 14.079 1.00 74.62 176 LEU A N 1
ATOM 1385 C CA . LEU A 1 176 ? -8.074 9.072 15.079 1.00 74.62 176 LEU A CA 1
ATOM 1386 C C . LEU A 1 176 ? -8.914 10.237 15.623 1.00 74.62 176 LEU A C 1
ATOM 1388 O O . LEU A 1 176 ? -8.920 10.490 16.833 1.00 74.62 176 LEU A O 1
ATOM 1392 N N . VAL A 1 177 ? -9.661 10.916 14.749 1.00 76.56 177 VAL A N 1
ATOM 1393 C CA . VAL A 1 177 ? -10.577 12.000 15.138 1.00 76.56 177 VAL A CA 1
ATOM 1394 C C . VAL A 1 177 ? -11.737 11.462 15.973 1.00 76.56 177 VAL A C 1
ATOM 1396 O O . VAL A 1 177 ? -12.025 12.009 17.039 1.00 76.56 177 VAL A O 1
ATOM 1399 N N . GLN A 1 178 ? -12.362 10.359 15.552 1.00 73.31 178 GLN A N 1
ATOM 1400 C CA . GLN A 1 178 ? -13.463 9.758 16.305 1.00 73.31 178 GLN A CA 1
ATOM 1401 C C . GLN A 1 178 ? -13.009 9.291 17.695 1.00 73.31 178 GLN A C 1
ATOM 1403 O O . GLN A 1 178 ? -13.696 9.538 18.686 1.00 73.31 178 GLN A O 1
ATOM 1408 N N . PHE A 1 179 ? -11.809 8.712 17.801 1.00 68.88 179 PHE A N 1
ATOM 1409 C CA . PHE A 1 179 ? -11.234 8.320 19.090 1.00 68.88 179 PHE A CA 1
ATOM 1410 C C . PHE A 1 179 ? -10.953 9.520 20.005 1.00 68.88 179 PHE A C 1
ATOM 1412 O O . PHE A 1 179 ? -11.024 9.405 21.228 1.00 68.88 179 PHE A O 1
ATOM 1419 N N . SER A 1 180 ? -10.652 10.681 19.422 1.00 72.50 180 SER A N 1
ATOM 1420 C CA . SER A 1 180 ? -10.414 11.910 20.182 1.00 72.50 180 SER A CA 1
ATOM 1421 C C . SER A 1 180 ? -11.705 12.502 20.758 1.00 72.50 180 SER A C 1
ATOM 1423 O O . SER A 1 180 ? -11.654 13.150 21.801 1.00 72.50 180 SER A O 1
ATOM 1425 N N . PHE A 1 181 ? -12.855 12.267 20.117 1.00 64.19 181 PHE A N 1
ATOM 1426 C CA . PHE A 1 181 ? -14.133 12.878 20.500 1.00 64.19 181 PHE A CA 1
ATOM 1427 C C . PHE A 1 181 ? -14.987 12.002 21.433 1.00 64.19 181 PHE A C 1
ATOM 1429 O O . PHE A 1 181 ? -15.691 12.518 22.299 1.00 64.19 181 PHE A O 1
ATOM 1436 N N . GLU A 1 182 ? -14.895 10.674 21.316 1.00 62.03 182 GLU A N 1
ATOM 1437 C CA . GLU A 1 182 ? -15.763 9.732 22.046 1.00 62.03 182 GLU A CA 1
ATOM 1438 C C . GLU A 1 182 ? -15.436 9.581 23.549 1.00 62.03 182 GLU A C 1
ATOM 1440 O O . GLU A 1 182 ? -16.154 8.913 24.289 1.00 62.03 182 GLU A O 1
ATOM 1445 N N . TYR A 1 183 ? -14.398 10.253 24.061 1.00 57.84 183 TYR A N 1
ATOM 1446 C CA . TYR A 1 183 ? -14.102 10.259 25.500 1.00 57.84 183 TYR A CA 1
ATOM 1447 C C . TYR A 1 183 ? -14.831 11.353 26.302 1.00 57.84 183 TYR A C 1
ATOM 1449 O O . TYR A 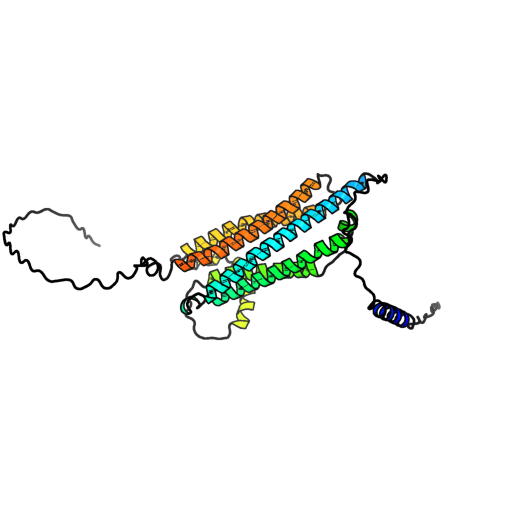1 183 ? -14.657 11.423 27.525 1.00 57.84 183 TYR A O 1
ATOM 1457 N N . GLN A 1 184 ? -15.649 12.205 25.672 1.00 50.50 184 GLN A N 1
ATOM 1458 C CA . GLN A 1 184 ? -16.606 13.026 26.415 1.00 50.50 184 GLN A CA 1
ATOM 1459 C C . GLN A 1 184 ? -17.962 12.310 26.479 1.00 50.50 184 GLN A C 1
ATOM 1461 O O . GLN A 1 184 ? -18.601 12.140 25.443 1.00 50.50 184 GLN A O 1
ATOM 1466 N N . PRO A 1 185 ? -18.441 11.911 27.675 1.00 50.56 185 PRO A N 1
ATOM 1467 C CA . PRO A 1 185 ? -19.794 11.402 27.836 1.00 50.56 185 PRO A CA 1
ATOM 1468 C C . PRO A 1 185 ? -20.767 12.565 27.626 1.00 50.56 185 PRO A C 1
ATOM 1470 O O . PRO A 1 185 ? -21.116 13.281 28.564 1.00 50.56 185 PRO A O 1
ATOM 1473 N N . VAL A 1 186 ? -21.162 12.800 26.378 1.00 50.75 186 VAL A N 1
ATOM 1474 C CA . VAL A 1 186 ? -22.250 13.721 26.067 1.00 50.75 186 VAL A CA 1
ATOM 1475 C C . VAL A 1 186 ? -23.550 12.936 26.255 1.00 50.75 186 VAL A C 1
ATOM 1477 O O . VAL A 1 186 ? -23.723 11.900 25.611 1.00 50.75 186 VAL A O 1
ATOM 1480 N N . PRO A 1 187 ? -24.455 13.362 27.153 1.00 56.31 187 PRO A N 1
ATOM 1481 C CA . PRO A 1 187 ? -25.740 12.700 27.330 1.00 56.31 187 PRO A CA 1
ATOM 1482 C C . PRO A 1 187 ? -26.520 12.747 26.012 1.00 56.31 187 PRO A C 1
ATOM 1484 O O . PRO A 1 187 ? -26.865 13.812 25.501 1.00 56.31 187 PRO A O 1
ATOM 1487 N N . VAL A 1 188 ? -26.749 11.564 25.444 1.00 47.97 188 VAL A N 1
ATOM 1488 C CA . VAL A 1 188 ? -27.432 11.349 24.168 1.00 47.97 188 VAL A CA 1
ATOM 1489 C C . VAL A 1 188 ? -28.915 11.677 24.336 1.00 47.97 188 VAL A C 1
ATOM 1491 O O . VAL A 1 188 ? -29.683 10.875 24.860 1.00 47.97 188 VAL A O 1
ATOM 1494 N N . LEU A 1 189 ? -29.326 12.854 23.865 1.00 49.38 189 LEU A N 1
ATOM 1495 C CA . LEU A 1 189 ? -30.728 13.207 23.636 1.00 49.38 189 LEU A CA 1
ATOM 1496 C C . LEU A 1 189 ? -31.024 13.160 22.127 1.00 49.38 189 LEU A C 1
ATOM 1498 O O . LEU A 1 189 ? -30.846 14.123 21.390 1.00 49.38 189 LEU A O 1
ATOM 1502 N N . SER A 1 190 ? -31.412 11.961 21.686 1.00 54.94 190 SER A N 1
ATOM 1503 C CA . SER A 1 190 ? -32.521 11.679 20.760 1.00 54.94 190 SER A CA 1
ATOM 1504 C C . SER A 1 190 ? -32.799 12.630 19.578 1.00 54.94 190 SER A C 1
ATOM 1506 O O . SER A 1 190 ? -33.939 13.071 19.442 1.00 54.94 190 SER A O 1
ATOM 1508 N N . ASN A 1 191 ? -31.852 12.902 18.672 1.00 47.47 191 ASN A N 1
ATOM 1509 C CA . ASN A 1 191 ? -32.214 13.520 17.384 1.00 47.47 191 ASN A CA 1
ATOM 1510 C C . ASN A 1 191 ? -31.516 12.870 16.166 1.00 47.47 191 ASN A C 1
ATOM 1512 O O . ASN A 1 191 ? -30.288 12.788 16.134 1.00 47.47 191 ASN A O 1
ATOM 1516 N N . PRO A 1 192 ? -32.275 12.407 15.148 1.00 55.06 192 PRO A N 1
ATOM 1517 C CA . PRO A 1 192 ? -31.766 11.611 14.024 1.00 55.06 192 PRO A CA 1
ATOM 1518 C C . PRO A 1 192 ? -31.194 12.418 12.836 1.00 55.06 192 PRO A C 1
ATOM 1520 O O . PRO A 1 192 ? -31.085 11.886 11.736 1.00 55.06 192 PRO A O 1
ATOM 1523 N N . SER A 1 193 ? -30.795 13.681 13.008 1.00 56.56 193 SER A N 1
ATOM 1524 C CA . SER A 1 193 ? -30.334 14.552 11.904 1.00 56.56 193 SER A CA 1
ATOM 1525 C C . SER A 1 193 ? -28.825 14.487 11.593 1.00 56.56 193 SER A C 1
ATOM 1527 O O . SER A 1 193 ? -28.295 15.353 10.901 1.00 56.56 193 SER A O 1
ATOM 1529 N N . TRP A 1 194 ? -28.105 13.481 12.091 1.00 54.03 194 TRP A N 1
ATOM 1530 C CA . TRP A 1 194 ? -26.633 13.428 12.085 1.00 54.03 194 TRP A CA 1
ATOM 1531 C C . TRP A 1 194 ? -25.996 13.065 10.733 1.00 54.03 194 TRP A C 1
ATOM 1533 O O . TRP A 1 194 ? -24.799 13.262 10.553 1.00 54.03 194 TRP A O 1
ATOM 1543 N N . SER A 1 195 ? -26.757 12.584 9.750 1.00 52.06 195 SER A N 1
ATOM 1544 C CA . SER A 1 195 ? -26.206 12.107 8.472 1.00 52.06 195 SER A CA 1
ATOM 1545 C C . SER A 1 195 ? -25.745 13.213 7.512 1.00 52.06 195 SER A C 1
ATOM 1547 O O . SER A 1 195 ? -24.883 12.951 6.678 1.00 52.06 195 SER A O 1
ATOM 1549 N N . LEU A 1 196 ? -26.242 14.449 7.642 1.00 55.69 196 LEU A N 1
ATOM 1550 C CA . LEU A 1 196 ? -25.783 15.593 6.830 1.00 55.69 196 LEU A CA 1
ATOM 1551 C C . LEU A 1 196 ? -24.734 16.467 7.540 1.00 55.69 196 LEU A C 1
ATOM 1553 O O . LEU A 1 196 ? -24.029 17.230 6.885 1.00 55.69 196 LEU A O 1
ATOM 1557 N N . ASP A 1 197 ? -24.565 16.306 8.853 1.00 55.31 197 ASP A N 1
ATOM 1558 C CA . ASP A 1 197 ? -23.649 17.127 9.657 1.00 55.31 197 ASP A CA 1
ATOM 1559 C C . ASP A 1 197 ? -22.205 16.580 9.652 1.00 55.31 197 ASP A C 1
ATOM 1561 O O . ASP A 1 197 ? -21.242 17.312 9.857 1.00 55.31 197 ASP A O 1
ATOM 1565 N N . VAL A 1 198 ? -22.016 15.293 9.333 1.00 54.00 198 VAL A N 1
ATOM 1566 C CA . VAL A 1 198 ? -20.682 14.664 9.265 1.00 54.00 198 VAL A CA 1
ATOM 1567 C C . VAL A 1 198 ? -19.840 15.227 8.112 1.00 54.00 198 VAL A C 1
ATOM 1569 O O . VAL A 1 198 ? -18.642 15.436 8.281 1.00 54.00 198 VAL A O 1
ATOM 1572 N N . ALA A 1 199 ? -20.450 15.540 6.964 1.00 49.41 199 ALA A N 1
ATOM 1573 C CA . ALA A 1 199 ? -19.731 16.112 5.822 1.00 49.41 199 ALA A CA 1
ATOM 1574 C C . ALA A 1 199 ? -19.310 17.573 6.069 1.00 49.41 199 ALA A C 1
ATOM 1576 O O . ALA A 1 199 ? -18.178 17.933 5.757 1.00 49.41 199 ALA A O 1
ATOM 1577 N N . SER A 1 200 ? -20.174 18.381 6.699 1.00 57.16 200 SER A N 1
ATOM 1578 C CA . SER A 1 200 ? -19.849 19.756 7.121 1.00 57.16 200 SER A CA 1
ATOM 1579 C C . SER A 1 200 ? -18.729 19.771 8.163 1.00 57.16 200 SER A C 1
ATOM 1581 O O . SER A 1 200 ? -17.785 20.557 8.073 1.00 57.16 200 SER A O 1
ATOM 1583 N N . ARG A 1 201 ? -18.780 18.837 9.119 1.00 55.19 201 ARG A N 1
ATOM 1584 C CA . ARG A 1 201 ? -17.784 18.733 10.187 1.00 55.19 201 ARG A CA 1
ATOM 1585 C C . ARG A 1 201 ? -16.426 18.249 9.705 1.00 55.19 201 ARG A C 1
ATOM 1587 O O . ARG A 1 201 ? -15.435 18.621 10.318 1.00 55.19 201 ARG A O 1
ATOM 1594 N N . LEU A 1 202 ? -16.327 17.483 8.618 1.00 49.16 202 LEU A N 1
ATOM 1595 C CA . LEU A 1 202 ? -15.024 17.103 8.052 1.00 49.16 202 LEU A CA 1
ATOM 1596 C C . LEU A 1 202 ? -14.277 18.313 7.463 1.00 49.16 202 LEU A C 1
ATOM 1598 O O . LEU A 1 202 ? -13.066 18.427 7.656 1.00 49.16 202 LEU A O 1
ATOM 1602 N N . THR A 1 203 ? -14.989 19.253 6.834 1.00 56.09 203 THR A N 1
ATOM 1603 C CA . THR A 1 203 ? -14.417 20.537 6.390 1.00 56.09 203 THR A CA 1
ATOM 1604 C C . THR A 1 203 ? -14.025 21.442 7.561 1.00 56.09 203 THR A C 1
ATOM 1606 O O . THR A 1 203 ? -12.947 22.034 7.529 1.00 56.09 203 THR A O 1
ATOM 1609 N N . ASP A 1 204 ? -14.812 21.469 8.639 1.00 53.66 204 ASP A N 1
ATOM 1610 C CA . ASP A 1 204 ? -14.475 22.242 9.844 1.00 53.66 204 ASP A CA 1
ATOM 1611 C C . ASP A 1 204 ? -13.368 21.585 10.688 1.00 53.66 204 ASP A C 1
ATOM 1613 O O . ASP A 1 204 ? -12.600 22.275 11.353 1.00 53.66 204 ASP A O 1
ATOM 1617 N N . THR A 1 205 ? -13.199 20.260 10.619 1.00 51.59 205 THR A N 1
ATOM 1618 C CA . THR A 1 205 ? -12.117 19.536 11.316 1.00 51.59 205 THR A CA 1
ATOM 1619 C C . THR A 1 205 ? -10.750 19.838 10.694 1.00 51.59 205 THR A C 1
ATOM 1621 O O . THR A 1 205 ? -9.764 19.968 11.418 1.00 51.59 205 THR A O 1
ATOM 1624 N N . TYR A 1 206 ? -10.682 20.046 9.373 1.00 50.50 206 TYR A N 1
ATOM 1625 C CA . TYR A 1 206 ? -9.469 20.551 8.714 1.00 50.50 206 TYR A CA 1
ATOM 1626 C C . TYR A 1 206 ? -9.105 21.975 9.170 1.00 50.50 206 TYR A C 1
ATOM 1628 O O . TYR A 1 206 ? -7.921 22.305 9.250 1.00 50.50 206 TYR A O 1
ATOM 1636 N N . LEU A 1 207 ? -10.099 22.794 9.532 1.00 47.78 207 LEU A N 1
ATOM 1637 C CA . LEU A 1 207 ? -9.898 24.113 10.142 1.00 47.78 207 LEU A CA 1
ATOM 1638 C C . LEU A 1 207 ? -9.500 24.003 11.631 1.00 47.78 207 LEU A C 1
ATOM 1640 O O . LEU A 1 207 ? -8.691 24.785 12.122 1.00 47.78 207 LEU A O 1
ATOM 1644 N N . PHE A 1 208 ? -10.000 22.985 12.336 1.00 47.53 208 PHE A N 1
ATOM 1645 C CA . PHE A 1 208 ? -9.748 22.733 13.760 1.00 47.53 208 PHE A CA 1
ATOM 1646 C C . PHE A 1 208 ? -8.302 22.305 14.064 1.00 47.53 208 PHE A C 1
ATOM 1648 O O . PHE A 1 208 ? -7.781 22.603 15.136 1.00 47.53 208 PHE A O 1
ATOM 1655 N N . VAL A 1 209 ? -7.611 21.667 13.110 1.00 53.78 209 VAL A N 1
ATOM 1656 C CA . VAL A 1 209 ? -6.170 21.355 13.224 1.00 53.78 209 VAL A CA 1
ATOM 1657 C C . VAL A 1 209 ? -5.304 22.627 13.224 1.00 53.78 209 VAL A C 1
ATOM 1659 O O . VAL A 1 209 ? -4.199 22.614 13.765 1.00 53.78 209 VAL A O 1
ATOM 1662 N N . TYR A 1 210 ? -5.806 23.745 12.691 1.00 48.03 210 TYR A N 1
ATOM 1663 C CA . TYR A 1 210 ? -5.101 25.029 12.718 1.00 48.03 210 TYR A CA 1
ATOM 1664 C C . TYR A 1 210 ? -5.294 25.815 14.021 1.00 48.03 210 TYR A C 1
ATOM 1666 O O . TYR A 1 210 ? -4.446 26.644 14.355 1.00 48.03 210 TYR A O 1
ATOM 1674 N N . ASP A 1 211 ? -6.344 25.537 14.798 1.00 49.22 211 ASP A N 1
ATOM 1675 C CA . ASP A 1 211 ? -6.682 26.324 15.986 1.00 49.22 211 ASP A CA 1
ATOM 1676 C C . ASP A 1 211 ? -6.173 25.676 17.288 1.00 49.22 211 ASP A C 1
ATOM 1678 O O . ASP A 1 211 ? -6.903 25.405 18.242 1.00 49.22 211 ASP A O 1
ATOM 1682 N N . TRP A 1 212 ? -4.853 25.463 17.356 1.00 55.09 212 TRP A N 1
ATOM 1683 C CA . TRP A 1 212 ? -4.110 25.070 18.571 1.00 55.09 212 TRP A CA 1
ATOM 1684 C C . TRP A 1 212 ? -4.385 26.003 19.775 1.00 55.09 212 TRP A C 1
ATOM 1686 O O . TRP A 1 212 ? -4.131 25.658 20.933 1.00 55.09 212 TRP A O 1
ATOM 1696 N N . HIS A 1 213 ? -4.967 27.180 19.530 1.00 55.34 213 HIS A N 1
ATOM 1697 C CA . HIS A 1 213 ? -5.425 28.113 20.552 1.00 55.34 213 HIS A CA 1
ATOM 1698 C C . HIS A 1 213 ? -6.610 27.605 21.394 1.00 55.34 213 HIS A C 1
ATOM 1700 O O . HIS A 1 213 ? -6.813 28.122 22.496 1.00 55.34 213 HIS A O 1
ATOM 1706 N N . LEU A 1 214 ? -7.324 26.550 20.980 1.00 52.75 214 LEU A N 1
ATOM 1707 C CA . LEU A 1 214 ? -8.397 25.950 21.785 1.00 52.75 214 LEU A CA 1
ATOM 1708 C C . LEU A 1 214 ? -7.890 25.209 23.039 1.00 52.75 214 LEU A C 1
ATOM 1710 O O . LEU A 1 214 ? -8.629 25.029 24.007 1.00 52.75 214 LEU A O 1
ATOM 1714 N N . ALA A 1 215 ? -6.603 24.844 23.093 1.00 54.34 215 ALA A N 1
ATOM 1715 C CA . ALA A 1 215 ? -5.992 24.285 24.303 1.00 54.34 215 ALA A CA 1
ATOM 1716 C C . ALA A 1 215 ? -5.984 25.282 25.481 1.00 54.34 215 ALA A C 1
ATOM 1718 O O . ALA A 1 215 ? -5.839 24.876 26.634 1.00 54.34 215 ALA A O 1
ATOM 1719 N N . LYS A 1 216 ? -6.171 26.584 25.210 1.00 55.78 216 LYS A N 1
ATOM 1720 C CA . LYS A 1 216 ? -6.264 27.632 26.236 1.00 55.78 216 LYS A CA 1
ATOM 1721 C C . LYS A 1 216 ? -7.652 27.760 26.873 1.00 55.78 216 LYS A C 1
ATOM 1723 O O . LYS A 1 216 ? -7.742 28.361 27.940 1.00 55.78 216 LYS A O 1
ATOM 1728 N N . SER A 1 217 ? -8.711 27.229 26.258 1.00 52.28 217 SER A N 1
ATOM 1729 C CA . SER A 1 217 ? -10.096 27.397 26.734 1.00 52.28 217 SER A CA 1
ATOM 1730 C C . SER A 1 217 ? -10.685 26.157 27.416 1.00 52.28 217 SER A C 1
ATOM 1732 O O . SER A 1 217 ? -11.738 26.256 28.047 1.00 52.28 217 SER A O 1
ATOM 1734 N N . LEU A 1 218 ? -10.013 25.002 27.365 1.00 57.28 218 LEU A N 1
ATOM 1735 C CA . LEU A 1 218 ? -10.481 23.781 28.027 1.00 57.28 218 LEU A CA 1
ATOM 1736 C C . LEU A 1 218 ? -10.029 23.710 29.504 1.00 57.28 218 LEU A C 1
ATOM 1738 O O . LEU A 1 218 ? -8.851 23.911 29.809 1.00 57.28 218 LEU A O 1
ATOM 1742 N N . PRO A 1 219 ? -10.935 23.389 30.450 1.00 59.44 219 PRO A N 1
ATOM 1743 C CA . PRO A 1 219 ? -10.633 23.351 31.878 1.00 59.44 219 PRO A CA 1
ATOM 1744 C C . PRO A 1 219 ? -9.574 22.285 32.213 1.00 59.44 219 PRO A C 1
ATOM 1746 O O . PRO A 1 219 ? -9.761 21.089 31.989 1.00 59.44 219 PRO A O 1
ATOM 1749 N N . ALA A 1 220 ? -8.470 22.729 32.823 1.00 63.59 220 ALA A N 1
ATOM 1750 C CA . ALA A 1 220 ? -7.220 21.984 33.027 1.00 63.59 220 ALA A CA 1
ATOM 1751 C C . ALA A 1 220 ? -7.316 20.649 33.800 1.00 63.59 220 ALA A C 1
ATOM 1753 O O . ALA A 1 220 ? -6.357 19.879 33.836 1.00 63.59 220 ALA A O 1
ATOM 1754 N N . LYS A 1 221 ? -8.454 20.332 34.427 1.00 66.56 221 LYS A N 1
ATOM 1755 C CA . LYS A 1 221 ? -8.552 19.246 35.418 1.00 66.56 221 LYS A CA 1
ATOM 1756 C C . LYS A 1 221 ? -8.601 17.818 34.849 1.00 66.56 221 LYS A C 1
ATOM 1758 O O . LYS A 1 221 ? -8.490 16.884 35.636 1.00 66.56 221 LYS A O 1
ATOM 1763 N N . ARG A 1 222 ? -8.740 17.603 33.531 1.00 59.03 222 ARG A N 1
ATOM 1764 C CA . ARG A 1 222 ? -8.760 16.242 32.927 1.00 59.03 222 ARG A CA 1
ATOM 1765 C C . ARG A 1 222 ? -7.895 16.062 31.671 1.00 59.03 222 ARG A C 1
ATOM 1767 O O . ARG A 1 222 ? -8.030 15.062 30.973 1.00 59.03 222 ARG A O 1
ATOM 1774 N N . LEU A 1 223 ? -6.980 16.990 31.392 1.00 62.06 223 LEU A N 1
ATOM 1775 C CA . LEU A 1 223 ? -6.186 16.951 30.159 1.00 62.06 223 LEU A CA 1
ATOM 1776 C C . LEU A 1 223 ? -5.031 15.943 30.179 1.00 62.06 223 LEU A C 1
ATOM 1778 O O . LEU A 1 223 ? -4.619 15.536 29.102 1.00 62.06 223 LEU A O 1
ATOM 1782 N N . SER A 1 224 ? -4.534 15.483 31.338 1.00 65.50 224 SER A N 1
ATOM 1783 C CA . SER A 1 224 ? -3.275 14.704 31.376 1.00 65.50 224 SER A CA 1
ATOM 1784 C C . SER A 1 224 ? -3.317 13.398 30.563 1.00 65.50 224 SER A C 1
ATOM 1786 O O . SER A 1 224 ? -2.309 12.988 29.979 1.00 65.50 224 SER A O 1
ATOM 1788 N N . VAL A 1 225 ? -4.497 12.778 30.448 1.00 66.50 225 VAL A N 1
ATOM 1789 C CA . VAL A 1 225 ? -4.702 11.568 29.636 1.00 66.50 225 VAL A CA 1
ATOM 1790 C C . VAL A 1 225 ? -4.608 11.896 28.143 1.00 66.50 225 VAL A C 1
ATOM 1792 O O . VAL A 1 225 ? -3.900 11.213 27.402 1.00 66.50 225 VAL A O 1
ATOM 1795 N N . TYR A 1 226 ? -5.233 12.994 27.714 1.00 59.53 226 TYR A N 1
ATOM 1796 C CA . TYR A 1 226 ? -5.159 13.481 26.337 1.00 59.53 226 TYR A CA 1
ATOM 1797 C C . TYR A 1 226 ? -3.765 13.979 25.976 1.00 59.53 226 TYR A C 1
ATOM 1799 O O . TYR A 1 226 ? -3.281 13.685 24.890 1.00 59.53 226 TYR A O 1
ATOM 1807 N N . THR A 1 227 ? -3.067 14.650 26.897 1.00 70.88 227 THR A N 1
ATOM 1808 C CA . THR A 1 227 ? -1.680 15.078 26.675 1.00 70.88 227 THR A CA 1
ATOM 1809 C C . THR A 1 227 ? -0.781 13.879 26.395 1.00 70.88 227 THR A C 1
ATOM 1811 O O . THR A 1 227 ? 0.084 13.950 25.529 1.00 70.88 227 THR A O 1
ATOM 1814 N N . THR A 1 228 ? -1.017 12.749 27.067 1.00 71.19 228 THR A N 1
ATOM 1815 C CA . THR A 1 228 ? -0.259 11.516 26.824 1.00 71.19 228 THR A CA 1
ATOM 1816 C C . THR A 1 228 ? -0.576 10.909 25.455 1.00 71.19 228 THR A C 1
ATOM 1818 O O . THR A 1 228 ? 0.342 10.497 24.747 1.00 71.19 228 THR A O 1
ATOM 1821 N N . ALA A 1 229 ? -1.852 10.866 25.059 1.00 62.53 229 ALA A N 1
ATOM 1822 C CA . ALA A 1 229 ? -2.263 10.348 23.753 1.00 62.53 229 ALA A CA 1
ATOM 1823 C C . ALA A 1 229 ? -1.739 11.217 22.598 1.00 62.53 229 ALA A C 1
ATOM 1825 O O . ALA A 1 229 ? -1.121 10.693 21.675 1.00 62.53 229 ALA A O 1
ATOM 1826 N N . VAL A 1 230 ? -1.903 12.540 22.693 1.00 69.19 230 VAL A N 1
ATOM 1827 C CA . VAL A 1 230 ? -1.410 13.512 21.706 1.00 69.19 230 VAL A CA 1
ATOM 1828 C C . VAL A 1 230 ? 0.109 13.467 21.613 1.00 69.19 230 VAL A C 1
ATOM 1830 O O . VAL A 1 230 ? 0.640 13.446 20.510 1.00 69.19 230 VAL A O 1
ATOM 1833 N N . ARG A 1 231 ? 0.824 13.378 22.743 1.00 76.75 231 ARG A N 1
ATOM 1834 C CA . ARG A 1 231 ? 2.287 13.259 22.734 1.00 76.75 231 ARG A CA 1
ATOM 1835 C C . ARG A 1 231 ? 2.740 12.022 21.972 1.00 76.75 231 ARG A C 1
ATOM 1837 O O . ARG A 1 231 ? 3.607 12.145 21.123 1.00 76.75 231 ARG A O 1
ATOM 1844 N N . VAL A 1 232 ? 2.118 10.867 22.217 1.00 71.12 232 VAL A N 1
ATOM 1845 C CA . VAL A 1 232 ? 2.453 9.638 21.482 1.00 71.12 232 VAL A CA 1
ATOM 1846 C C . VAL A 1 232 ? 2.104 9.774 20.007 1.00 71.12 232 VAL A C 1
ATOM 1848 O O . VAL A 1 232 ? 2.890 9.354 19.166 1.00 71.12 232 VAL A O 1
ATOM 1851 N N . LEU A 1 233 ? 0.957 10.365 19.673 1.00 67.25 233 LEU A N 1
ATOM 1852 C CA . LEU A 1 233 ? 0.544 10.550 18.286 1.00 67.25 233 LEU A CA 1
ATOM 1853 C C . LEU A 1 233 ? 1.524 11.455 17.530 1.00 67.25 233 LEU A C 1
ATOM 1855 O O . LEU A 1 233 ? 1.967 11.091 16.448 1.00 67.25 233 LEU A O 1
ATOM 1859 N N . VAL A 1 234 ? 1.939 12.568 18.135 1.00 74.31 234 VAL A N 1
ATOM 1860 C CA . VAL A 1 234 ? 2.944 13.492 17.585 1.00 74.31 234 VAL A CA 1
ATOM 1861 C C . VAL A 1 234 ? 4.320 12.827 17.486 1.00 74.31 234 VAL A C 1
ATOM 1863 O O . VAL A 1 234 ? 4.979 12.928 16.454 1.00 74.31 234 VAL A O 1
ATOM 1866 N N . GLU A 1 235 ? 4.739 12.099 18.520 1.00 77.56 235 GLU A N 1
ATOM 1867 C CA . GLU A 1 235 ? 6.019 11.381 18.557 1.00 77.56 235 GLU A CA 1
ATOM 1868 C C . GLU A 1 235 ? 6.077 10.249 17.519 1.00 77.56 235 GLU A C 1
ATOM 1870 O O . GLU A 1 235 ? 7.139 9.967 16.972 1.00 77.56 235 GLU A O 1
ATOM 1875 N N . SER A 1 236 ? 4.926 9.659 17.181 1.00 73.38 236 SER A N 1
ATOM 1876 C CA . SER A 1 236 ? 4.790 8.627 16.143 1.00 73.38 236 SER A CA 1
ATOM 1877 C C . SER A 1 236 ? 4.656 9.223 14.737 1.00 73.38 236 SER A C 1
ATOM 1879 O O . SER A 1 236 ? 5.203 8.683 13.778 1.00 73.38 236 SER A O 1
ATOM 1881 N N . ALA A 1 237 ? 3.941 10.341 14.599 1.00 73.38 237 ALA A N 1
ATOM 1882 C CA . ALA A 1 237 ? 3.693 11.002 13.320 1.00 73.38 237 ALA A CA 1
ATOM 1883 C C . ALA A 1 237 ? 4.938 11.720 12.781 1.00 73.38 237 ALA A C 1
ATOM 1885 O O . ALA A 1 237 ? 5.112 11.814 11.567 1.00 73.38 237 ALA A O 1
ATOM 1886 N N . LEU A 1 238 ? 5.831 12.187 13.659 1.00 76.75 238 LEU A N 1
ATOM 1887 C CA . LEU A 1 238 ? 7.048 12.895 13.264 1.00 76.75 238 LEU A CA 1
ATOM 1888 C C . LEU A 1 238 ? 8.013 12.020 12.429 1.00 76.75 238 LEU A C 1
ATOM 1890 O O . LEU A 1 238 ? 8.382 12.453 11.336 1.00 76.75 238 LEU A O 1
ATOM 1894 N N . PRO A 1 239 ? 8.364 10.780 12.832 1.00 76.56 239 PRO A N 1
ATOM 1895 C CA . PRO A 1 239 ? 9.122 9.857 11.985 1.00 76.56 239 PRO A CA 1
ATOM 1896 C C . PRO A 1 239 ? 8.474 9.604 10.620 1.00 76.56 239 PRO A C 1
ATOM 1898 O O . PRO A 1 239 ? 9.179 9.548 9.613 1.00 76.56 239 PRO A O 1
ATOM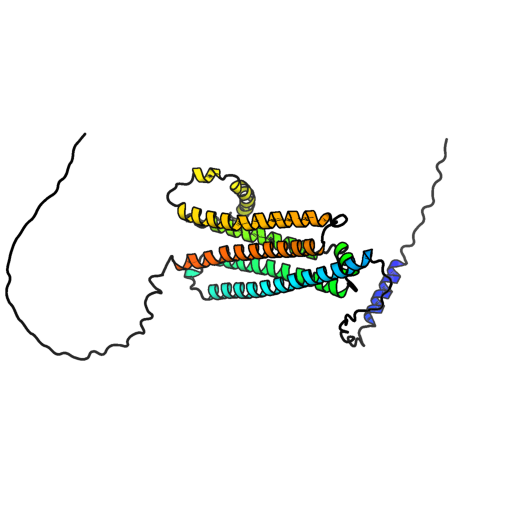 1901 N N . LEU A 1 240 ? 7.142 9.484 10.565 1.00 78.94 240 LEU A N 1
ATOM 1902 C CA . LEU A 1 240 ? 6.417 9.237 9.315 1.00 78.94 240 LEU A CA 1
ATOM 1903 C C . LEU A 1 240 ? 6.438 10.448 8.386 1.00 78.94 240 LEU A C 1
ATOM 1905 O O . LEU A 1 240 ? 6.664 10.288 7.189 1.00 78.94 240 LEU A O 1
ATOM 1909 N N . ALA A 1 241 ? 6.238 11.651 8.926 1.00 73.38 241 ALA A N 1
ATOM 1910 C CA . ALA A 1 241 ? 6.318 12.890 8.163 1.00 73.38 241 ALA A CA 1
ATOM 1911 C C . ALA A 1 241 ? 7.730 13.087 7.595 1.00 73.38 241 ALA A C 1
ATOM 1913 O O . ALA A 1 241 ? 7.881 13.367 6.407 1.00 73.38 241 ALA A O 1
ATOM 1914 N N . ILE A 1 242 ? 8.766 12.854 8.408 1.00 80.69 242 ILE A N 1
ATOM 1915 C CA . ILE A 1 242 ? 10.166 12.913 7.966 1.00 80.69 242 ILE A CA 1
ATOM 1916 C C . ILE A 1 242 ? 10.420 11.882 6.860 1.00 80.69 242 ILE A C 1
ATOM 1918 O O . ILE A 1 242 ? 10.950 12.235 5.807 1.00 80.69 242 ILE A O 1
ATOM 1922 N N . ALA A 1 243 ? 10.000 10.629 7.052 1.00 80.06 243 ALA A N 1
ATOM 1923 C CA . ALA A 1 243 ? 10.161 9.583 6.044 1.00 80.06 243 ALA A CA 1
ATOM 1924 C C . ALA A 1 243 ? 9.404 9.902 4.745 1.00 80.06 243 ALA A C 1
ATOM 1926 O O . ALA A 1 243 ? 9.940 9.689 3.661 1.00 80.06 243 ALA A O 1
ATOM 1927 N N . GLY A 1 244 ? 8.196 10.463 4.839 1.00 74.75 244 GLY A N 1
ATOM 1928 C CA . GLY A 1 244 ? 7.409 10.906 3.690 1.00 74.75 244 GLY A CA 1
ATOM 1929 C C . GLY A 1 244 ? 8.082 12.043 2.921 1.00 74.75 244 GLY A C 1
ATOM 1930 O O . GLY A 1 244 ? 8.172 11.985 1.696 1.00 74.75 244 GLY A O 1
ATOM 1931 N N . ILE A 1 245 ? 8.631 13.040 3.621 1.00 77.69 245 ILE A N 1
ATOM 1932 C CA . ILE A 1 245 ? 9.389 14.140 3.003 1.00 77.69 245 ILE A CA 1
ATOM 1933 C C . ILE A 1 245 ? 10.639 13.600 2.300 1.00 77.69 245 ILE A C 1
ATOM 1935 O O . ILE A 1 245 ? 10.884 13.953 1.147 1.00 77.69 245 ILE A O 1
ATOM 1939 N N . ILE A 1 246 ? 11.399 12.711 2.952 1.00 84.69 246 ILE A N 1
ATOM 1940 C CA . ILE A 1 246 ? 12.571 12.055 2.350 1.00 84.69 246 ILE A CA 1
ATOM 1941 C C . ILE A 1 246 ? 12.155 11.282 1.095 1.00 84.69 246 ILE A C 1
ATOM 1943 O O . ILE A 1 246 ? 12.794 11.412 0.054 1.00 84.69 246 ILE A O 1
ATOM 1947 N N . GLN A 1 247 ? 11.060 10.527 1.161 1.00 83.50 247 GLN A N 1
ATOM 1948 C CA . GLN A 1 247 ? 10.549 9.756 0.033 1.00 83.50 247 GLN A CA 1
ATOM 1949 C C . GLN A 1 247 ? 10.144 10.652 -1.144 1.00 83.50 247 GLN A C 1
ATOM 1951 O O . GLN A 1 247 ? 10.479 10.348 -2.292 1.00 83.50 247 GLN A O 1
ATOM 1956 N N . ILE A 1 248 ? 9.460 11.771 -0.885 1.00 76.81 248 ILE A N 1
ATOM 1957 C CA . ILE A 1 248 ? 9.097 12.753 -1.916 1.00 76.81 248 ILE A CA 1
ATOM 1958 C C . ILE A 1 248 ? 10.357 13.374 -2.521 1.00 76.81 248 ILE A C 1
ATOM 1960 O O . ILE A 1 248 ? 10.460 13.446 -3.744 1.00 76.81 248 ILE A O 1
ATOM 1964 N N . ALA A 1 249 ? 11.330 13.770 -1.696 1.00 85.44 249 ALA A N 1
ATOM 1965 C CA . ALA A 1 249 ? 12.592 14.338 -2.163 1.00 85.44 249 ALA A CA 1
ATOM 1966 C C . ALA A 1 249 ? 13.343 13.355 -3.072 1.00 85.44 249 ALA A C 1
ATOM 1968 O O . ALA A 1 249 ? 13.696 13.703 -4.196 1.00 85.44 249 ALA A O 1
ATOM 1969 N N . VAL A 1 250 ? 13.488 12.100 -2.639 1.00 84.88 250 VAL A N 1
ATOM 1970 C CA . VAL A 1 250 ? 14.120 11.024 -3.416 1.00 84.88 250 VAL A CA 1
ATOM 1971 C C . VAL A 1 250 ? 13.365 10.759 -4.722 1.00 84.88 250 VAL A C 1
ATOM 1973 O O . VAL A 1 250 ? 13.977 10.624 -5.783 1.00 84.88 250 VAL A O 1
ATOM 1976 N N . THR A 1 251 ? 12.031 10.762 -4.685 1.00 79.25 251 THR A N 1
ATOM 1977 C CA . THR A 1 251 ? 11.197 10.588 -5.882 1.00 79.25 251 THR A CA 1
ATOM 1978 C C . THR A 1 251 ? 11.357 11.758 -6.855 1.00 79.25 251 THR A C 1
ATOM 1980 O O . THR A 1 251 ? 11.491 11.545 -8.060 1.00 79.25 251 THR A O 1
ATOM 1983 N N . LEU A 1 252 ? 11.398 12.998 -6.366 1.00 79.38 252 LEU A N 1
ATOM 1984 C CA . LEU A 1 252 ? 11.623 14.182 -7.198 1.00 79.38 252 LEU A CA 1
ATOM 1985 C C . LEU A 1 252 ? 13.025 14.174 -7.814 1.00 79.38 252 LEU A C 1
ATOM 1987 O O . LEU A 1 252 ? 13.157 14.416 -9.013 1.00 79.38 252 LEU A O 1
ATOM 1991 N N . SER A 1 253 ? 14.052 13.807 -7.043 1.00 82.25 253 SER A N 1
ATOM 1992 C CA . SER A 1 253 ? 15.418 13.637 -7.549 1.00 82.25 253 SER A CA 1
ATOM 1993 C C . SER A 1 253 ? 15.503 12.555 -8.631 1.00 82.25 253 SER A C 1
ATOM 1995 O O . SER A 1 253 ? 16.216 12.731 -9.619 1.00 82.25 253 SER A O 1
ATOM 1997 N N . SER A 1 254 ? 14.720 11.477 -8.510 1.00 78.25 254 SER A N 1
ATOM 1998 C CA . SER A 1 254 ? 14.688 10.388 -9.496 1.00 78.25 254 SER A CA 1
ATOM 1999 C C . SER A 1 254 ? 14.149 10.814 -10.868 1.00 78.25 254 SER A C 1
ATOM 2001 O O . SER A 1 254 ? 14.545 10.252 -11.888 1.00 78.25 254 SER A O 1
ATOM 2003 N N . ARG A 1 255 ? 13.315 11.864 -10.944 1.00 75.19 255 ARG A N 1
ATOM 2004 C CA . ARG A 1 255 ? 12.811 12.378 -12.232 1.00 75.19 255 ARG A CA 1
ATOM 2005 C C . ARG A 1 255 ? 13.921 12.966 -13.109 1.00 75.19 255 ARG A C 1
ATOM 2007 O O . ARG A 1 255 ? 13.782 12.985 -14.327 1.00 75.19 255 ARG A O 1
ATOM 2014 N N . SER A 1 256 ? 15.042 13.380 -12.511 1.00 75.94 256 SER A N 1
ATOM 2015 C CA . SER A 1 256 ? 16.221 13.904 -13.217 1.00 75.94 256 SER A CA 1
ATOM 2016 C C . SER A 1 256 ? 17.222 12.809 -13.634 1.00 75.94 256 SER A C 1
ATOM 2018 O O . SER A 1 256 ? 18.388 13.080 -13.919 1.00 75.94 256 SER A O 1
ATOM 2020 N N . MET A 1 257 ? 16.796 11.540 -13.685 1.00 63.84 257 MET A N 1
ATOM 2021 C CA . MET A 1 257 ? 17.676 10.402 -13.996 1.00 63.84 257 MET A CA 1
ATOM 2022 C C . MET A 1 257 ? 18.397 10.502 -15.346 1.00 63.84 257 MET A C 1
ATOM 2024 O O . MET A 1 257 ? 19.451 9.890 -15.508 1.00 63.84 257 MET A O 1
ATOM 2028 N N . VAL A 1 258 ? 17.872 11.278 -16.300 1.00 69.19 258 VAL A N 1
ATOM 2029 C CA . VAL A 1 258 ? 18.490 11.446 -17.627 1.00 69.19 258 VAL A CA 1
ATOM 2030 C C . VAL A 1 258 ? 19.893 12.064 -17.523 1.00 69.19 258 VAL A C 1
ATOM 2032 O O . VAL A 1 258 ? 20.764 11.699 -18.307 1.00 69.19 258 VAL A O 1
ATOM 2035 N N . ASN A 1 259 ? 20.141 12.905 -16.510 1.00 78.75 259 ASN A N 1
ATOM 2036 C CA . ASN A 1 259 ? 21.395 13.649 -16.348 1.00 78.75 259 ASN A CA 1
ATOM 2037 C C . ASN A 1 259 ? 22.181 13.279 -15.077 1.00 78.75 259 ASN A C 1
ATOM 2039 O O . ASN A 1 259 ? 23.160 13.943 -14.742 1.00 78.75 259 ASN A O 1
ATOM 2043 N N . PHE A 1 260 ? 21.774 12.240 -14.342 1.00 82.00 260 PHE A N 1
ATOM 2044 C CA . PHE A 1 260 ? 22.460 11.850 -13.108 1.00 82.00 260 PHE A CA 1
ATOM 2045 C C . PHE A 1 260 ? 23.787 11.136 -13.419 1.00 82.00 260 PHE A C 1
ATOM 2047 O O . PHE A 1 260 ? 23.784 10.051 -14.012 1.00 82.00 260 PHE A O 1
ATOM 2054 N N . SER A 1 261 ? 24.912 11.744 -13.015 1.00 83.81 261 SER A N 1
ATOM 2055 C CA . SER A 1 261 ? 26.271 11.212 -13.223 1.00 83.81 261 SER A CA 1
ATOM 2056 C C . SER A 1 261 ? 26.783 10.318 -12.084 1.00 83.81 261 SER A C 1
ATOM 2058 O O . SER A 1 261 ? 27.900 9.817 -12.174 1.00 83.81 261 SER A O 1
ATOM 2060 N N . GLY A 1 262 ? 26.020 10.165 -10.997 1.00 86.38 262 GLY A N 1
ATOM 2061 C CA . GLY A 1 262 ? 26.410 9.352 -9.841 1.00 86.38 262 GLY A CA 1
ATOM 2062 C C . GLY A 1 262 ? 26.130 7.856 -10.017 1.00 86.38 262 GLY A C 1
ATOM 2063 O O . GLY A 1 262 ? 25.608 7.416 -11.044 1.00 86.38 262 GLY A O 1
ATOM 2064 N N . ASP A 1 263 ? 26.437 7.074 -8.976 1.00 84.19 263 ASP A N 1
ATOM 2065 C CA . ASP A 1 263 ? 26.125 5.643 -8.940 1.00 84.19 263 ASP A CA 1
ATOM 2066 C C . ASP A 1 263 ? 24.604 5.419 -8.904 1.00 84.19 263 ASP A C 1
ATOM 2068 O O . ASP A 1 263 ? 23.905 5.717 -7.930 1.00 84.19 263 ASP A O 1
ATOM 2072 N N . ARG A 1 264 ? 24.075 4.892 -10.008 1.00 74.25 264 ARG A N 1
ATOM 2073 C CA . ARG A 1 264 ? 22.645 4.623 -10.174 1.00 74.25 264 ARG A CA 1
ATOM 2074 C C . ARG A 1 264 ? 22.181 3.458 -9.315 1.00 74.25 264 ARG A C 1
ATOM 2076 O O . ARG A 1 264 ? 21.034 3.481 -8.875 1.00 74.25 264 ARG A O 1
ATOM 2083 N N . ASN A 1 265 ? 23.043 2.478 -9.047 1.00 75.62 265 ASN A N 1
ATOM 2084 C CA . ASN A 1 265 ? 22.693 1.350 -8.188 1.00 75.62 265 ASN A CA 1
ATOM 2085 C C . ASN A 1 265 ? 22.457 1.835 -6.760 1.00 75.62 265 ASN A C 1
ATOM 2087 O O . ASN A 1 265 ? 21.448 1.472 -6.155 1.00 75.62 265 ASN A O 1
ATOM 2091 N N . ALA A 1 266 ? 23.315 2.738 -6.274 1.00 82.25 266 ALA A N 1
ATOM 2092 C CA . ALA A 1 266 ? 23.112 3.415 -5.001 1.00 82.25 266 ALA A CA 1
ATOM 2093 C C . ALA A 1 266 ? 21.777 4.174 -4.978 1.00 82.25 266 ALA A C 1
ATOM 2095 O O . ALA A 1 266 ? 20.993 3.978 -4.058 1.00 82.25 266 ALA A O 1
ATOM 2096 N N . MET A 1 267 ? 21.453 4.950 -6.020 1.00 82.75 267 MET A N 1
ATOM 2097 C CA . MET A 1 267 ? 20.182 5.688 -6.076 1.00 82.75 267 MET A CA 1
ATOM 2098 C C . MET A 1 267 ? 18.950 4.770 -6.059 1.00 82.75 267 MET A C 1
ATOM 2100 O O . MET A 1 267 ? 17.956 5.087 -5.407 1.00 82.75 267 MET A O 1
ATOM 2104 N N . MET A 1 268 ? 19.005 3.615 -6.726 1.00 75.81 268 MET A N 1
ATOM 2105 C CA . MET A 1 268 ? 17.911 2.635 -6.692 1.00 75.81 268 MET A CA 1
ATOM 2106 C C . MET A 1 268 ? 17.785 1.943 -5.347 1.00 75.81 268 MET A C 1
ATOM 2108 O O . MET A 1 268 ? 16.667 1.758 -4.863 1.00 75.81 268 MET A O 1
ATOM 2112 N N . ALA A 1 269 ? 18.915 1.588 -4.736 1.00 79.69 269 ALA A N 1
ATOM 2113 C CA . ALA A 1 269 ? 18.934 1.076 -3.378 1.00 79.69 269 ALA A CA 1
ATOM 2114 C C . ALA A 1 269 ? 18.335 2.110 -2.416 1.00 79.69 269 ALA A C 1
ATOM 2116 O O . ALA A 1 269 ? 17.516 1.744 -1.581 1.00 79.69 269 ALA A O 1
ATOM 2117 N N . THR A 1 270 ? 18.649 3.399 -2.591 1.00 85.69 270 THR A N 1
ATOM 2118 C CA . THR A 1 270 ? 18.052 4.493 -1.819 1.00 85.69 270 THR A CA 1
ATOM 2119 C C . THR A 1 270 ? 16.544 4.574 -2.033 1.00 85.69 270 THR A C 1
ATOM 2121 O O . THR A 1 270 ? 15.827 4.518 -1.046 1.00 85.69 270 THR A O 1
ATOM 2124 N N . ILE A 1 271 ? 16.046 4.628 -3.276 1.00 83.94 271 ILE A N 1
ATOM 2125 C CA . ILE A 1 271 ? 14.598 4.681 -3.571 1.00 83.94 271 ILE A CA 1
ATOM 2126 C C . ILE A 1 271 ? 13.866 3.480 -2.959 1.00 83.94 271 ILE A C 1
ATOM 2128 O O . ILE A 1 271 ? 12.813 3.636 -2.338 1.00 83.94 271 ILE A O 1
ATOM 2132 N N . GLY A 1 272 ? 14.411 2.272 -3.125 1.00 77.75 272 GLY A N 1
ATOM 2133 C CA . GLY A 1 272 ? 13.832 1.057 -2.558 1.00 77.75 272 GLY A CA 1
ATOM 2134 C C . GLY A 1 272 ? 13.822 1.085 -1.030 1.00 77.75 272 GLY A C 1
ATOM 2135 O O . GLY A 1 272 ? 12.788 0.822 -0.419 1.00 77.75 272 GLY A O 1
ATOM 2136 N N . ALA A 1 273 ? 14.943 1.464 -0.413 1.00 80.25 273 ALA A N 1
ATOM 2137 C CA . ALA A 1 273 ? 15.085 1.538 1.037 1.00 80.25 273 ALA A CA 1
ATOM 2138 C C . ALA A 1 273 ? 14.188 2.614 1.659 1.00 80.25 273 ALA A C 1
ATOM 2140 O O . ALA A 1 273 ? 13.544 2.343 2.669 1.00 80.25 273 ALA A O 1
ATOM 2141 N N . THR A 1 274 ? 14.092 3.807 1.064 1.00 81.31 274 THR A N 1
ATOM 2142 C CA . THR A 1 274 ? 13.220 4.874 1.575 1.00 81.31 274 THR A CA 1
ATOM 2143 C C . THR A 1 274 ? 11.749 4.515 1.425 1.00 81.31 274 THR A C 1
ATOM 2145 O O . THR A 1 274 ? 10.975 4.760 2.348 1.00 81.31 274 THR A O 1
ATOM 2148 N N . SER A 1 275 ? 11.373 3.848 0.327 1.00 79.00 275 SER A N 1
ATOM 2149 C CA . SER A 1 275 ? 10.008 3.341 0.142 1.00 79.00 275 SER A CA 1
ATOM 2150 C C . SER A 1 275 ? 9.670 2.305 1.215 1.00 79.00 275 SER A C 1
ATOM 2152 O O . SER A 1 275 ? 8.652 2.427 1.892 1.00 79.00 275 SER A O 1
ATOM 2154 N N . LEU A 1 276 ? 10.549 1.318 1.423 1.00 76.06 276 LEU A N 1
ATOM 2155 C CA . LEU A 1 276 ? 10.385 0.296 2.460 1.00 76.06 276 LEU A CA 1
ATOM 2156 C C . LEU A 1 276 ? 10.298 0.909 3.858 1.00 76.06 276 LEU A C 1
ATOM 2158 O O . LEU A 1 276 ? 9.424 0.527 4.631 1.00 76.06 276 LEU A O 1
ATOM 2162 N N . LEU A 1 277 ? 11.166 1.873 4.174 1.00 80.75 277 LEU A N 1
ATOM 2163 C CA . LEU A 1 277 ? 11.166 2.565 5.460 1.00 80.75 277 LEU A CA 1
ATOM 2164 C C . LEU A 1 277 ? 9.850 3.315 5.684 1.00 80.75 277 LEU A C 1
ATOM 2166 O O . LEU A 1 277 ? 9.261 3.210 6.757 1.00 80.75 277 LEU A O 1
ATOM 2170 N N . TYR A 1 278 ? 9.365 4.026 4.664 1.00 79.62 278 TYR A N 1
ATOM 2171 C CA . TYR A 1 278 ? 8.093 4.736 4.720 1.00 79.62 278 TYR A CA 1
ATOM 2172 C C . TYR A 1 278 ? 6.925 3.780 4.996 1.00 79.62 278 TYR A C 1
ATOM 2174 O O . TYR A 1 278 ? 6.179 3.989 5.953 1.00 79.62 278 TYR A O 1
ATOM 2182 N N . TYR A 1 279 ? 6.804 2.688 4.232 1.00 75.06 279 TYR A N 1
ATOM 2183 C CA . TYR A 1 279 ? 5.743 1.697 4.441 1.00 75.06 279 TYR A CA 1
ATOM 2184 C C . TYR A 1 279 ? 5.864 0.974 5.789 1.00 75.06 279 TYR A C 1
ATOM 2186 O O . TYR A 1 279 ? 4.853 0.734 6.449 1.00 75.06 279 TYR A O 1
ATOM 2194 N N . ALA A 1 280 ? 7.083 0.660 6.233 1.00 73.81 280 ALA A N 1
ATOM 2195 C CA . ALA A 1 280 ? 7.320 0.030 7.528 1.00 73.81 280 ALA A CA 1
ATOM 2196 C C . ALA A 1 280 ? 6.866 0.932 8.683 1.00 73.81 280 ALA A C 1
ATOM 2198 O O . ALA A 1 280 ? 6.160 0.468 9.579 1.00 73.81 280 ALA A O 1
ATOM 2199 N N . LEU A 1 281 ? 7.207 2.224 8.643 1.00 79.06 281 LEU A N 1
ATOM 2200 C CA . LEU A 1 281 ? 6.755 3.199 9.638 1.00 79.06 281 LEU A CA 1
ATOM 2201 C C . LEU A 1 281 ? 5.230 3.333 9.640 1.00 79.06 281 LEU A C 1
ATOM 2203 O O . LEU A 1 281 ? 4.624 3.381 10.708 1.00 79.06 281 LEU A O 1
ATOM 2207 N N . LEU A 1 282 ? 4.605 3.301 8.463 1.00 75.50 282 LEU A N 1
ATOM 2208 C CA . LEU A 1 282 ? 3.149 3.315 8.314 1.00 75.50 282 LEU A CA 1
ATOM 2209 C C . LEU A 1 282 ? 2.490 2.125 9.026 1.00 75.50 282 LEU A C 1
ATOM 2211 O O . LEU A 1 282 ? 1.565 2.301 9.820 1.00 75.50 282 LEU A O 1
ATOM 2215 N N . ILE A 1 283 ? 3.016 0.915 8.809 1.00 73.31 283 ILE A N 1
ATOM 2216 C CA . ILE A 1 283 ? 2.526 -0.308 9.459 1.00 73.31 283 ILE A CA 1
ATOM 2217 C C . ILE A 1 283 ? 2.751 -0.254 10.976 1.00 73.31 283 ILE A C 1
ATOM 2219 O O . ILE A 1 283 ? 1.873 -0.657 11.739 1.00 73.31 283 ILE A O 1
ATOM 2223 N N . ILE A 1 284 ? 3.904 0.245 11.431 1.00 77.38 284 ILE A N 1
ATOM 2224 C CA . ILE A 1 284 ? 4.230 0.360 12.859 1.00 77.38 284 ILE A CA 1
ATOM 2225 C C . ILE A 1 284 ? 3.265 1.319 13.559 1.00 77.38 284 ILE A C 1
ATOM 2227 O O . ILE A 1 284 ? 2.718 0.970 14.603 1.00 77.38 284 ILE A O 1
ATOM 2231 N N . ILE A 1 285 ? 3.006 2.494 12.986 1.00 77.62 285 ILE A N 1
ATOM 2232 C CA . ILE A 1 285 ? 2.102 3.493 13.574 1.00 77.62 285 ILE A CA 1
ATOM 2233 C C . ILE A 1 285 ? 0.678 2.956 13.631 1.00 77.62 285 ILE A C 1
ATOM 2235 O O . ILE A 1 285 ? 0.025 3.049 14.674 1.00 77.62 285 ILE A O 1
ATOM 2239 N N . PHE A 1 286 ? 0.224 2.316 12.553 1.00 69.00 286 PHE A N 1
ATOM 2240 C CA . PHE A 1 286 ? -1.065 1.637 12.534 1.00 69.00 286 PHE A CA 1
ATOM 2241 C C . PHE A 1 286 ? -1.148 0.557 13.627 1.00 69.00 286 PHE A C 1
ATOM 2243 O O . PHE A 1 286 ? -2.122 0.488 14.373 1.00 69.00 286 PHE A O 1
ATOM 2250 N N . ARG A 1 287 ? -0.093 -0.246 13.815 1.00 68.50 287 ARG A N 1
ATOM 2251 C CA . ARG A 1 287 ? -0.052 -1.255 14.886 1.00 68.50 287 ARG A CA 1
ATOM 2252 C C . ARG A 1 287 ? -0.025 -0.656 16.288 1.00 68.50 287 ARG A C 1
ATOM 2254 O O . ARG A 1 287 ? -0.695 -1.190 17.166 1.00 68.50 287 ARG A O 1
ATOM 2261 N N . ILE A 1 288 ? 0.733 0.412 16.527 1.00 71.88 288 ILE A N 1
ATOM 2262 C CA . ILE A 1 288 ? 0.828 1.050 17.850 1.00 71.88 288 ILE A CA 1
ATOM 2263 C C . ILE A 1 288 ? -0.514 1.680 18.229 1.00 71.88 288 ILE A C 1
ATOM 2265 O O . ILE A 1 288 ? -0.982 1.508 19.357 1.00 71.88 288 ILE A O 1
ATOM 2269 N N . THR A 1 289 ? -1.153 2.370 17.286 1.00 64.00 289 THR A N 1
ATOM 2270 C CA . THR A 1 289 ? -2.472 2.981 17.495 1.00 64.00 289 THR A CA 1
ATOM 2271 C C . THR A 1 289 ? -3.546 1.914 17.723 1.00 64.00 289 THR A C 1
ATOM 2273 O O . THR A 1 289 ? -4.303 2.007 18.691 1.00 64.00 289 THR A O 1
ATOM 2276 N N . MET A 1 290 ? -3.549 0.839 16.928 1.00 61.50 290 MET A N 1
ATOM 2277 C CA . MET A 1 290 ? -4.518 -0.253 17.059 1.00 61.50 290 MET A CA 1
ATOM 2278 C C . MET A 1 290 ? -4.279 -1.143 18.293 1.00 61.50 290 MET A C 1
ATOM 2280 O O . MET A 1 290 ? -5.225 -1.592 18.934 1.00 61.50 290 MET A O 1
ATOM 2284 N N . GLY A 1 291 ? -3.025 -1.389 18.679 1.00 62.72 291 GLY A N 1
ATOM 2285 C CA . GLY A 1 291 ? -2.689 -2.236 19.829 1.00 62.72 291 GLY A CA 1
ATOM 2286 C C . GLY A 1 291 ? -3.031 -1.596 21.177 1.00 62.72 291 GLY A C 1
ATOM 2287 O O . GLY A 1 291 ? -3.454 -2.281 22.111 1.00 62.72 291 GLY A O 1
ATOM 2288 N N . ARG A 1 292 ? -2.896 -0.268 21.296 1.00 63.22 292 ARG A N 1
ATOM 2289 C CA . ARG A 1 292 ? -3.190 0.444 22.550 1.00 63.22 292 ARG A CA 1
ATOM 2290 C C . ARG A 1 292 ? -4.684 0.589 22.829 1.00 63.22 292 ARG A C 1
ATOM 2292 O O . ARG A 1 292 ? -5.064 0.551 24.000 1.00 63.22 292 ARG A O 1
ATOM 2299 N N . SER A 1 293 ? -5.524 0.702 21.797 1.00 56.59 293 SER A N 1
ATOM 2300 C CA . SER A 1 293 ? -6.984 0.740 21.977 1.00 56.59 293 SER A CA 1
ATOM 2301 C C . SER A 1 293 ? -7.515 -0.572 22.573 1.00 56.59 293 SER A C 1
ATOM 2303 O O . SER A 1 293 ? -8.421 -0.552 23.407 1.00 56.59 293 SER A O 1
ATOM 2305 N N . LEU A 1 294 ? -6.880 -1.706 22.254 1.00 57.91 294 LEU A N 1
ATOM 2306 C CA . LEU A 1 294 ? -7.191 -2.999 22.864 1.00 57.91 294 LEU A CA 1
ATOM 2307 C C . LEU A 1 294 ? -6.790 -3.053 24.348 1.00 57.91 294 LEU A C 1
ATOM 2309 O O . LEU A 1 294 ? -7.601 -3.440 25.192 1.00 57.91 294 LEU A O 1
ATOM 2313 N N . ALA A 1 295 ? -5.572 -2.618 24.684 1.00 56.78 295 ALA A N 1
ATOM 2314 C CA . ALA A 1 295 ? -5.037 -2.698 26.046 1.00 56.78 295 ALA A CA 1
ATOM 2315 C C . ALA A 1 295 ? -5.744 -1.773 27.056 1.00 56.78 295 ALA A C 1
ATOM 2317 O O . ALA A 1 295 ? -5.768 -2.071 28.248 1.00 56.78 295 ALA A O 1
ATOM 2318 N N . ALA A 1 296 ? -6.330 -0.659 26.610 1.00 57.62 296 ALA A N 1
ATOM 2319 C CA . ALA A 1 296 ? -7.041 0.262 27.500 1.00 57.62 296 ALA A CA 1
ATOM 2320 C C . ALA A 1 296 ? -8.381 -0.310 28.006 1.00 57.62 296 ALA A C 1
ATOM 2322 O O . ALA A 1 296 ? -8.785 -0.037 29.136 1.00 57.62 296 ALA A O 1
ATOM 2323 N N . THR A 1 297 ? -9.050 -1.153 27.210 1.00 53.50 297 THR A N 1
ATOM 2324 C CA . THR A 1 297 ? -10.374 -1.698 27.571 1.00 53.50 297 THR A CA 1
ATOM 2325 C C . THR A 1 297 ? -10.354 -2.764 28.671 1.00 53.50 297 THR A C 1
ATOM 2327 O O . THR A 1 297 ? -11.394 -3.035 29.264 1.00 53.50 297 THR A O 1
ATOM 2330 N N . SER A 1 298 ? -9.197 -3.342 29.010 1.00 51.62 298 SER A N 1
ATOM 2331 C CA . SER A 1 298 ? -9.102 -4.389 30.041 1.00 51.62 298 SER A CA 1
ATOM 2332 C C . SER A 1 298 ? -9.013 -3.855 31.476 1.00 51.62 298 SER A C 1
ATOM 2334 O O . SER A 1 298 ? -9.254 -4.608 32.417 1.00 51.62 298 SER A O 1
ATOM 2336 N N . LYS A 1 299 ? -8.708 -2.565 31.675 1.00 54.31 299 LYS A N 1
ATOM 2337 C CA . LYS A 1 299 ? -8.481 -1.997 33.018 1.00 54.31 299 LYS A CA 1
ATOM 2338 C C . LYS A 1 299 ? -9.719 -1.412 33.704 1.00 54.31 299 LYS A C 1
ATOM 2340 O O . LYS A 1 299 ? -9.654 -1.167 34.902 1.00 54.31 299 LYS A O 1
ATOM 2345 N N . SER A 1 300 ? -10.823 -1.175 32.991 1.00 49.84 300 SER A N 1
ATOM 2346 C CA . SER A 1 300 ? -11.851 -0.234 33.471 1.00 49.84 300 SER A CA 1
ATOM 2347 C C . SER A 1 300 ? -13.133 -0.828 34.066 1.00 49.84 300 SER A C 1
ATOM 2349 O O . SER A 1 300 ? -13.924 -0.042 34.576 1.00 49.84 300 SER A O 1
ATOM 2351 N N . ALA A 1 301 ? -13.393 -2.138 34.034 1.00 50.84 301 ALA A N 1
ATOM 2352 C CA . ALA A 1 301 ? -14.696 -2.621 34.524 1.00 50.84 301 ALA A CA 1
ATOM 2353 C C . ALA A 1 301 ? -14.678 -3.852 35.433 1.00 50.84 301 ALA A C 1
ATOM 2355 O O . ALA A 1 301 ? -15.629 -4.012 36.179 1.00 50.84 301 ALA A O 1
ATOM 2356 N N . ASP A 1 302 ? -13.642 -4.702 35.419 1.00 50.81 302 ASP A N 1
ATOM 2357 C CA . ASP A 1 302 ? -13.776 -6.004 36.101 1.00 50.81 302 ASP A CA 1
ATOM 2358 C C . ASP A 1 302 ? -12.459 -6.707 36.462 1.00 50.81 302 ASP A C 1
ATOM 2360 O O . ASP A 1 302 ? -12.401 -7.928 36.622 1.00 50.81 302 ASP A O 1
ATOM 2364 N N . ALA A 1 303 ? -11.367 -5.958 36.644 1.00 48.62 303 ALA A N 1
ATOM 2365 C CA . ALA A 1 303 ? -10.107 -6.546 37.121 1.00 48.62 303 ALA A CA 1
ATOM 2366 C C . ALA A 1 303 ? -10.226 -7.175 38.536 1.00 48.62 303 ALA A C 1
ATOM 2368 O O . ALA A 1 303 ? -9.335 -7.913 38.959 1.00 48.62 303 ALA A O 1
ATOM 2369 N N . GLY A 1 304 ? -11.341 -6.936 39.243 1.00 48.25 304 GLY A N 1
ATOM 2370 C CA . GLY A 1 304 ? -11.720 -7.642 40.472 1.00 48.25 304 GLY A CA 1
ATOM 2371 C C . GLY A 1 304 ? -12.550 -8.921 40.267 1.00 48.25 304 GLY A C 1
ATOM 2372 O O . GLY A 1 304 ? -12.617 -9.734 41.185 1.00 48.25 304 GLY A O 1
ATOM 2373 N N . ALA A 1 305 ? -13.153 -9.142 39.092 1.00 53.84 305 ALA A N 1
ATOM 2374 C CA . ALA A 1 305 ? -13.969 -10.331 38.814 1.00 53.84 305 ALA A CA 1
ATOM 2375 C C . ALA A 1 305 ? -13.166 -11.476 38.173 1.00 53.84 305 ALA A C 1
ATOM 2377 O O . ALA A 1 305 ? -13.430 -12.637 38.466 1.00 53.84 305 ALA A O 1
ATOM 2378 N N . PHE A 1 306 ? -12.143 -11.168 37.365 1.00 49.50 306 PHE A N 1
ATOM 2379 C CA . PHE A 1 306 ? -11.311 -12.182 36.688 1.00 49.50 306 PHE A CA 1
ATOM 2380 C C . PHE A 1 306 ? -9.999 -12.531 37.414 1.00 49.50 306 PHE A C 1
ATOM 2382 O O . PHE A 1 306 ? -9.297 -13.444 36.990 1.00 49.50 306 PHE A O 1
ATOM 2389 N N . SER A 1 307 ? -9.662 -11.836 38.508 1.00 43.97 307 SER A N 1
ATOM 2390 C CA . SER A 1 307 ? -8.567 -12.219 39.419 1.00 43.97 307 SER A CA 1
ATOM 2391 C C . SER A 1 307 ? -9.049 -12.995 40.645 1.00 43.97 307 SER A C 1
ATOM 2393 O O . SER A 1 307 ? -8.238 -13.378 41.491 1.00 43.97 307 SER A O 1
ATOM 2395 N N . ARG A 1 308 ? -10.352 -13.303 40.732 1.00 45.81 308 ARG A N 1
ATOM 2396 C CA . ARG A 1 308 ? -10.776 -14.428 41.558 1.00 45.81 308 ARG A CA 1
ATOM 2397 C C . ARG A 1 308 ? -10.136 -15.653 40.933 1.00 45.81 308 ARG A C 1
ATOM 2399 O O . ARG A 1 308 ? -10.536 -16.074 39.850 1.00 45.81 308 ARG A O 1
ATOM 2406 N N . SER A 1 309 ? -9.097 -16.149 41.609 1.00 43.66 309 SER A N 1
ATOM 2407 C CA . SER A 1 309 ? -8.577 -17.500 41.442 1.00 43.66 309 SER A CA 1
ATOM 2408 C C . SER A 1 309 ? -9.754 -18.385 41.074 1.00 43.66 309 SER A C 1
ATOM 2410 O O . SER A 1 309 ? -10.792 -18.301 41.739 1.00 43.66 309 SER A O 1
ATOM 2412 N N . LEU A 1 310 ? -9.621 -19.140 39.984 1.00 47.44 310 LEU A N 1
ATOM 2413 C CA . LEU A 1 310 ? -10.538 -20.207 39.630 1.00 47.44 310 LEU A CA 1
ATOM 2414 C C . LEU A 1 310 ? -10.469 -21.203 40.793 1.00 47.44 310 LEU A C 1
ATOM 2416 O O . LEU A 1 310 ? -9.719 -22.174 40.769 1.00 47.44 310 LEU A O 1
ATOM 2420 N N . ALA A 1 311 ? -11.151 -20.861 41.882 1.00 49.06 311 ALA A N 1
ATOM 2421 C CA . ALA A 1 311 ? -11.292 -21.655 43.066 1.00 49.06 311 ALA A CA 1
ATOM 2422 C C . ALA A 1 311 ? -12.156 -22.794 42.576 1.00 49.06 311 ALA A C 1
ATOM 2424 O O . ALA A 1 311 ? -13.375 -22.666 42.451 1.00 49.06 311 ALA A O 1
ATOM 2425 N N . PHE A 1 312 ? -11.478 -23.864 42.164 1.00 50.56 312 PHE A N 1
ATOM 2426 C CA . PHE A 1 312 ? -12.085 -25.164 42.014 1.00 50.56 312 PHE A CA 1
ATOM 2427 C C . PHE A 1 312 ? -12.966 -25.330 43.232 1.00 50.56 312 PHE A C 1
ATOM 2429 O O . PHE A 1 312 ? -12.481 -25.221 44.357 1.00 50.56 312 PHE A O 1
ATOM 2436 N N . ASN A 1 313 ? -14.262 -25.451 42.969 1.00 48.66 313 ASN A N 1
ATOM 2437 C CA . ASN A 1 313 ? -15.281 -25.690 43.962 1.00 48.66 313 ASN A CA 1
ATOM 2438 C C . ASN A 1 313 ? -14.776 -26.858 44.816 1.00 48.66 313 ASN A C 1
ATOM 2440 O O . ASN A 1 313 ? -14.820 -28.008 44.375 1.00 48.66 313 ASN A O 1
ATOM 2444 N N . HIS A 1 314 ? -14.178 -26.557 45.971 1.00 55.34 314 HIS A N 1
ATOM 2445 C CA . HIS A 1 314 ? -13.887 -27.568 46.962 1.00 55.34 314 HIS A CA 1
ATOM 2446 C C . HIS A 1 314 ? -15.265 -28.110 47.303 1.00 55.34 314 HIS A C 1
ATOM 2448 O O . HIS A 1 314 ? -16.134 -27.359 47.746 1.00 55.34 314 HIS A O 1
ATOM 2454 N N . GLY A 1 315 ? -15.495 -29.367 46.918 1.00 60.84 315 GLY A N 1
ATOM 2455 C CA . GLY A 1 315 ? -16.778 -30.031 47.085 1.00 60.84 315 GLY A CA 1
ATOM 2456 C C . GLY A 1 315 ? -17.281 -29.904 48.523 1.00 60.84 315 GLY A C 1
ATOM 2457 O O . GLY A 1 315 ? -16.486 -29.592 49.411 1.00 60.84 315 GLY A O 1
ATOM 2458 N N . PRO A 1 316 ? -18.586 -30.132 48.748 1.00 53.66 316 PRO A N 1
ATOM 2459 C CA . PRO A 1 316 ? -19.211 -29.991 50.057 1.00 53.66 316 PRO A CA 1
ATOM 2460 C C . PRO A 1 316 ? -18.364 -30.716 51.100 1.00 53.66 316 PRO A C 1
ATOM 2462 O O . PRO A 1 316 ? -18.269 -31.944 51.097 1.00 53.66 316 PRO A O 1
ATOM 2465 N N . GLN A 1 317 ? -17.676 -29.931 51.927 1.00 50.97 317 GLN A N 1
ATOM 2466 C CA . GLN A 1 317 ? -16.915 -30.451 53.042 1.00 50.97 317 GLN A CA 1
ATOM 2467 C C . GLN A 1 317 ? -17.958 -31.000 54.004 1.00 50.97 317 GLN A C 1
ATOM 2469 O O . GLN A 1 317 ? -18.774 -30.247 54.535 1.00 50.97 317 GLN A O 1
ATOM 2474 N N . GLY A 1 318 ? -17.985 -32.329 54.084 1.00 55.19 318 GLY A N 1
ATOM 2475 C CA . GLY A 1 318 ? -18.919 -33.090 54.887 1.00 55.19 318 GLY A CA 1
ATOM 2476 C C . GLY A 1 318 ? -18.956 -32.578 56.317 1.00 55.19 318 GLY A C 1
ATOM 2477 O O . GLY A 1 318 ? -17.932 -32.247 56.917 1.00 55.19 318 GLY A O 1
ATOM 2478 N N . GLU A 1 319 ? -20.178 -32.500 56.819 1.00 50.00 319 GLU A N 1
ATOM 2479 C CA . GLU A 1 319 ? -20.521 -32.294 58.212 1.00 50.00 319 GLU A CA 1
ATOM 2480 C C . GLU A 1 319 ? -20.012 -33.480 59.045 1.00 50.00 319 GLU A C 1
ATOM 2482 O O . GLU A 1 319 ? -20.775 -34.379 59.377 1.00 50.00 319 GLU A O 1
ATOM 2487 N N . ASP A 1 320 ? -18.728 -33.490 59.398 1.00 53.06 320 ASP A N 1
ATOM 2488 C CA . ASP A 1 320 ? -18.202 -34.443 60.375 1.00 53.06 320 ASP A CA 1
ATOM 2489 C C . ASP A 1 320 ? -18.004 -33.759 61.734 1.00 53.06 320 ASP A C 1
ATOM 2491 O O . ASP A 1 320 ? -17.039 -33.040 61.981 1.00 53.06 320 ASP A O 1
ATOM 2495 N N . SER A 1 321 ? -18.994 -34.025 62.592 1.00 51.53 321 SER A N 1
ATOM 2496 C CA . SER A 1 321 ? -18.957 -34.202 64.053 1.00 51.53 321 SER A CA 1
ATOM 2497 C C . SER A 1 321 ? -18.218 -33.154 64.912 1.00 51.53 321 SER A C 1
ATOM 2499 O O . SER A 1 321 ? -16.999 -33.038 64.878 1.00 51.53 321 SER A O 1
ATOM 2501 N N . LEU A 1 322 ? -18.898 -32.365 65.751 1.00 52.50 322 LEU A N 1
ATOM 2502 C CA . LEU A 1 322 ? -19.403 -32.766 67.081 1.00 52.50 322 LEU A CA 1
ATOM 2503 C C . LEU A 1 322 ? -18.333 -33.453 67.956 1.00 52.50 322 LEU A C 1
ATOM 2505 O O . LEU A 1 322 ? -18.227 -34.671 67.944 1.00 52.50 322 LEU A O 1
ATOM 2509 N N . MET A 1 323 ? -17.578 -32.651 68.718 1.00 45.25 323 MET A N 1
ATOM 2510 C CA . MET A 1 323 ? -16.983 -32.928 70.045 1.00 45.25 323 MET A CA 1
ATOM 2511 C C . MET A 1 323 ? -16.415 -31.585 70.542 1.00 45.25 323 MET A C 1
ATOM 2513 O O . MET A 1 323 ? -15.387 -31.117 70.072 1.00 45.25 323 MET A O 1
ATOM 2517 N N . SER A 1 324 ? -17.204 -30.784 71.262 1.00 58.22 324 SER A N 1
ATOM 2518 C CA . SER A 1 324 ? -17.233 -30.784 72.732 1.00 58.22 324 SER A CA 1
ATOM 2519 C C . SER A 1 324 ? -15.828 -30.808 73.328 1.00 58.22 324 SER A C 1
ATOM 2521 O O . SER A 1 324 ? -15.231 -31.873 73.420 1.00 58.22 324 SER A O 1
ATOM 2523 N N . ASN A 1 325 ? -15.338 -29.642 73.749 1.00 49.62 325 ASN A N 1
ATOM 2524 C CA . ASN A 1 325 ? -14.533 -29.510 74.959 1.00 49.62 325 ASN A CA 1
ATOM 2525 C C . ASN A 1 325 ? -14.620 -28.066 75.454 1.00 49.62 325 ASN A C 1
ATOM 2527 O O . ASN A 1 325 ? -13.907 -27.174 74.994 1.00 49.62 325 ASN A O 1
ATOM 2531 N N . ASP A 1 326 ? -15.533 -27.884 76.403 1.00 59.09 326 ASP A N 1
ATOM 2532 C CA . ASP A 1 326 ? -15.498 -26.818 77.388 1.00 59.09 326 ASP A CA 1
ATOM 2533 C C . ASP A 1 326 ? -14.160 -26.868 78.132 1.00 59.09 326 ASP A C 1
ATOM 2535 O O . ASP A 1 326 ? -13.849 -27.848 78.809 1.00 59.09 326 ASP A O 1
ATOM 2539 N N . VAL A 1 327 ? -13.374 -25.798 78.036 1.00 57.03 327 VAL A N 1
ATOM 2540 C CA . VAL A 1 327 ? -12.368 -25.473 79.051 1.00 57.03 327 VAL A CA 1
ATOM 2541 C C . VAL A 1 327 ? -12.526 -24.000 79.395 1.00 57.03 327 VAL A C 1
ATOM 2543 O O . VAL A 1 327 ? -11.942 -23.100 78.793 1.00 57.03 327 VAL A O 1
ATOM 2546 N N . GLU A 1 328 ? -13.387 -23.794 80.383 1.00 63.34 328 GLU A N 1
ATOM 2547 C CA . GLU A 1 328 ? -13.480 -22.616 81.224 1.00 63.34 328 GLU A CA 1
ATOM 2548 C C . GLU A 1 328 ? -12.173 -22.458 82.017 1.00 63.34 328 GLU A C 1
ATOM 2550 O O . GLU A 1 328 ? -11.868 -23.255 82.902 1.00 63.34 328 GLU A O 1
ATOM 2555 N N . VAL A 1 329 ? -11.394 -21.419 81.713 1.00 57.34 329 VAL A N 1
ATOM 2556 C CA . VAL A 1 329 ? -10.383 -20.883 82.634 1.00 57.34 329 VAL A CA 1
ATOM 2557 C C . VAL A 1 329 ? -10.550 -19.372 82.675 1.00 57.34 329 VAL A C 1
ATOM 2559 O O . VAL A 1 329 ? -10.058 -18.622 81.831 1.00 57.34 329 VAL A O 1
ATOM 2562 N N . ALA A 1 330 ? -11.291 -18.933 83.688 1.00 58.62 330 ALA A N 1
ATOM 2563 C CA . ALA A 1 330 ? -11.165 -17.600 84.244 1.00 58.62 330 ALA A CA 1
ATOM 2564 C C . ALA A 1 330 ? -9.705 -17.354 84.663 1.00 58.62 330 ALA A C 1
ATOM 2566 O O . ALA A 1 330 ? -9.054 -18.286 85.125 1.00 58.62 330 ALA A O 1
ATOM 2567 N N . GLN A 1 331 ? -9.223 -16.106 84.569 1.00 53.34 331 GLN A N 1
ATOM 2568 C CA . GLN A 1 331 ? -8.671 -15.363 85.717 1.00 53.34 331 GLN A CA 1
ATOM 2569 C C . GLN A 1 331 ? -7.816 -14.141 85.312 1.00 53.34 331 GLN A C 1
ATOM 2571 O O . GLN A 1 331 ? -6.849 -14.229 84.568 1.00 53.34 331 GLN A O 1
ATOM 2576 N N . ALA A 1 332 ? -8.180 -13.023 85.951 1.00 50.62 332 ALA A N 1
ATOM 2577 C CA . ALA A 1 332 ? -7.357 -11.885 86.378 1.00 50.62 332 ALA A CA 1
ATOM 2578 C C . ALA A 1 332 ? -6.924 -10.780 85.383 1.00 50.62 332 ALA A C 1
ATOM 2580 O O . ALA A 1 332 ? -5.918 -10.836 84.686 1.00 50.62 332 ALA A O 1
ATOM 2581 N N . ARG A 1 333 ? -7.656 -9.668 85.526 1.00 58.41 333 ARG A N 1
ATOM 2582 C CA . ARG A 1 333 ? -7.285 -8.248 85.352 1.00 58.41 333 ARG A CA 1
ATOM 2583 C C . ARG A 1 333 ? -6.027 -7.873 86.174 1.00 58.41 333 ARG A C 1
ATOM 2585 O O . ARG A 1 333 ? -5.932 -8.316 87.318 1.00 58.41 333 ARG A O 1
ATOM 2592 N N . PRO A 1 334 ? -5.121 -7.013 85.666 1.00 56.19 334 PRO A N 1
ATOM 2593 C CA . PRO A 1 334 ? -4.983 -5.623 86.176 1.00 56.19 334 PRO A CA 1
ATOM 2594 C C . PRO A 1 334 ? -4.676 -4.623 85.026 1.00 56.19 334 PRO A C 1
ATOM 2596 O O . PRO A 1 334 ? -4.017 -4.974 84.061 1.00 56.19 334 PRO A O 1
ATOM 2599 N N . ARG A 1 335 ? -5.288 -3.435 84.898 1.00 60.28 335 ARG A N 1
ATOM 2600 C CA . ARG A 1 335 ? -5.132 -2.148 85.625 1.00 60.28 335 ARG A CA 1
ATOM 2601 C C . ARG A 1 335 ? -3.686 -1.612 85.733 1.00 60.28 335 ARG A C 1
ATOM 2603 O O . ARG A 1 335 ? -2.987 -1.992 86.658 1.00 60.28 335 ARG A O 1
ATOM 2610 N N . SER A 1 336 ? -3.322 -0.684 84.837 1.00 54.25 336 SER A N 1
ATOM 2611 C CA . SER A 1 336 ? -2.438 0.504 85.002 1.00 54.25 336 SER A CA 1
ATOM 2612 C C . SER A 1 336 ? -2.356 1.168 83.611 1.00 54.25 336 SER A C 1
ATOM 2614 O O . SER A 1 336 ? -2.064 0.468 82.650 1.00 54.25 336 SER A O 1
ATOM 2616 N N . GLU A 1 337 ? -2.826 2.386 83.330 1.00 54.56 337 GLU A N 1
ATOM 2617 C CA . GLU A 1 337 ? -2.436 3.704 83.866 1.00 54.56 337 GLU A CA 1
ATOM 2618 C C . GLU A 1 337 ? -1.006 4.104 83.459 1.00 54.56 337 GLU A C 1
ATOM 2620 O O . GLU A 1 337 ? -0.055 3.478 83.922 1.00 54.56 337 GLU A O 1
ATOM 2625 N N . ALA A 1 338 ? -0.923 5.099 82.558 1.00 52.22 338 ALA A N 1
ATOM 2626 C CA . ALA A 1 338 ? 0.138 6.097 82.301 1.00 52.22 338 ALA A CA 1
ATOM 2627 C C . ALA A 1 338 ? 0.068 6.503 80.805 1.00 52.22 338 ALA A C 1
ATOM 2629 O O . ALA A 1 338 ? 0.218 5.659 79.929 1.00 52.22 338 ALA A O 1
ATOM 2630 N N . ASP A 1 339 ? -0.434 7.684 80.444 1.00 51.47 339 ASP A N 1
ATOM 2631 C CA . ASP A 1 339 ? 0.226 9.001 80.534 1.00 51.47 339 ASP A CA 1
ATOM 2632 C C . ASP A 1 339 ? 1.178 9.259 79.350 1.00 51.47 339 ASP A C 1
ATOM 2634 O O . ASP A 1 339 ? 2.136 8.520 79.155 1.00 51.47 339 ASP A O 1
ATOM 2638 N N . SER A 1 340 ? 0.869 10.282 78.539 1.00 56.50 340 SER A N 1
ATOM 2639 C CA . SER A 1 340 ? 1.782 11.394 78.214 1.00 56.50 340 SER A CA 1
ATOM 2640 C C . SER A 1 340 ? 1.309 12.181 76.973 1.00 56.50 340 SER A C 1
ATOM 2642 O O . SER A 1 340 ? 1.375 11.692 75.847 1.00 56.50 340 SER A O 1
ATOM 2644 N N . THR A 1 341 ? 0.877 13.423 77.228 1.00 54.12 341 THR A N 1
ATOM 2645 C CA . THR A 1 341 ? 1.265 14.690 76.554 1.00 54.12 341 THR A CA 1
ATOM 2646 C C . THR A 1 341 ? 1.264 14.803 75.015 1.00 54.12 341 THR A C 1
ATOM 2648 O O . THR A 1 341 ? 1.979 14.080 74.340 1.00 54.12 341 THR A O 1
ATOM 2651 N N . THR A 1 342 ? 0.485 15.690 74.374 1.00 54.19 342 THR A N 1
ATOM 2652 C CA . THR A 1 342 ? 0.582 17.179 74.284 1.00 54.19 342 THR A CA 1
ATOM 2653 C C . THR A 1 342 ? 1.062 17.598 72.888 1.00 54.19 342 THR A C 1
ATOM 2655 O O . THR A 1 342 ? 2.175 17.261 72.529 1.00 54.19 342 THR A O 1
ATOM 2658 N N . GLU A 1 343 ? 0.260 18.375 72.148 1.00 52.72 343 GLU A N 1
ATOM 2659 C CA . GLU A 1 343 ? 0.647 19.595 71.390 1.00 52.72 343 GLU A CA 1
ATOM 2660 C C . GLU A 1 343 ? -0.509 20.001 70.457 1.00 52.72 343 GLU A C 1
ATOM 2662 O O . GLU A 1 343 ? -0.926 19.250 69.586 1.00 52.72 343 GLU A O 1
ATOM 2667 N N . LYS A 1 344 ? -1.260 21.053 70.797 1.00 56.25 344 LYS A N 1
ATOM 2668 C CA . LYS A 1 344 ? -1.029 22.491 70.535 1.00 56.25 344 LYS A CA 1
ATOM 2669 C C . LYS A 1 344 ? -1.606 22.972 69.196 1.00 56.25 344 LYS A C 1
ATOM 2671 O O . LYS A 1 344 ? -1.021 22.848 68.129 1.00 56.25 344 LYS A O 1
ATOM 2676 N N . LEU A 1 345 ? -2.762 23.616 69.354 1.00 62.34 345 LEU A N 1
ATOM 2677 C CA . LEU A 1 345 ? -3.335 24.678 68.526 1.00 62.34 345 LEU A CA 1
ATOM 2678 C C . LEU A 1 345 ? -2.308 25.814 68.293 1.00 62.34 345 LEU A C 1
ATOM 2680 O O . LEU A 1 345 ? -1.467 26.056 69.164 1.00 62.34 345 LEU A O 1
ATOM 2684 N N . PRO A 1 346 ? -2.445 26.598 67.211 1.00 64.69 346 PRO A N 1
ATOM 2685 C CA . PRO A 1 346 ? -2.905 27.963 67.463 1.00 64.69 346 PRO A CA 1
ATOM 2686 C C . PRO A 1 346 ? -3.937 28.481 66.454 1.00 64.69 346 PRO A C 1
ATOM 2688 O O . PRO A 1 346 ? -3.788 28.383 65.238 1.00 64.69 346 PRO A O 1
ATOM 2691 N N . THR A 1 347 ? -4.954 29.111 67.032 1.00 68.06 347 THR A N 1
ATOM 2692 C CA . THR A 1 347 ? -5.878 30.057 66.415 1.00 68.06 347 THR A CA 1
ATOM 2693 C C . THR A 1 347 ? -5.382 31.464 66.739 1.00 68.06 347 THR A C 1
ATOM 2695 O O . THR A 1 347 ? -5.274 31.794 67.917 1.00 68.06 347 THR A O 1
ATOM 2698 N N . THR A 1 348 ? -5.179 32.301 65.724 1.00 54.16 348 THR A N 1
ATOM 2699 C CA . THR A 1 348 ? -5.212 33.775 65.832 1.00 54.16 348 THR A CA 1
ATOM 2700 C C . THR A 1 348 ? -5.619 34.278 64.442 1.00 54.16 348 THR A C 1
ATOM 2702 O O . THR A 1 348 ? -4.954 33.939 63.467 1.00 54.16 348 THR A O 1
ATOM 2705 N N . MET A 1 349 ? -6.867 34.740 64.265 1.00 61.28 349 MET A N 1
ATOM 2706 C CA . MET A 1 349 ? -7.298 36.159 64.260 1.00 61.28 349 MET A CA 1
ATOM 2707 C C . MET A 1 349 ? -6.434 37.008 63.314 1.00 61.28 349 MET A C 1
ATOM 2709 O O . MET A 1 349 ? -5.218 37.010 63.446 1.00 61.28 349 MET A O 1
ATOM 2713 N N . THR A 1 350 ? -6.979 37.692 62.313 1.00 54.50 350 THR A N 1
ATOM 2714 C CA . THR A 1 350 ? -8.093 38.663 62.317 1.00 54.50 350 THR A CA 1
ATOM 2715 C C . THR A 1 350 ? -8.594 38.893 60.901 1.00 54.50 350 THR A C 1
ATOM 2717 O O . THR A 1 350 ? -7.739 38.824 59.986 1.00 54.50 350 THR A O 1
#